Protein AF-N9TE52-F1 (afdb_monomer)

InterPro domains:
  IPR007109 Brix domain [PF04427] (51-246)
  IPR007109 Brix domain [PS50833] (38-245)
  IPR007109 Brix domain [SM00879] (41-258)
  IPR045112 Protein Peter Pan-like [PTHR12661] (19-214)

Mean predicted aligned error: 13.11 Å

Structure (mmCIF, N/CA/C/O backbone):
data_AF-N9TE52-F1
#
_entry.id   AF-N9TE52-F1
#
loop_
_atom_site.group_PDB
_atom_site.id
_atom_site.type_symbol
_atom_site.label_atom_id
_atom_site.label_alt_id
_atom_site.label_comp_id
_atom_site.label_asym_id
_atom_site.label_entity_id
_atom_site.label_seq_id
_atom_site.pdbx_PDB_ins_code
_atom_site.Cartn_x
_atom_site.Cartn_y
_atom_site.Cartn_z
_atom_site.occupancy
_atom_site.B_iso_or_equiv
_atom_site.auth_seq_id
_atom_site.auth_comp_id
_atom_site.auth_asym_id
_atom_site.auth_atom_id
_atom_site.pdbx_PDB_model_num
ATOM 1 N N . MET A 1 1 ? 26.080 -21.496 -53.474 1.00 46.00 1 MET A N 1
ATOM 2 C CA . MET A 1 1 ? 25.868 -21.928 -52.073 1.00 46.00 1 MET A CA 1
ATOM 3 C C . MET A 1 1 ? 26.891 -21.232 -51.174 1.00 46.00 1 MET A C 1
ATOM 5 O O . MET A 1 1 ? 28.071 -21.550 -51.309 1.00 46.00 1 MET A O 1
ATOM 9 N N . PRO A 1 2 ? 26.525 -20.260 -50.317 1.00 50.88 2 PRO A N 1
ATOM 10 C CA . PRO A 1 2 ? 27.495 -19.632 -49.425 1.00 50.88 2 PRO A CA 1
ATOM 11 C C . PRO A 1 2 ? 27.791 -20.556 -48.234 1.00 50.88 2 PRO A C 1
ATOM 13 O O . PRO A 1 2 ? 26.885 -21.008 -47.538 1.00 50.88 2 PRO A O 1
ATOM 16 N N . LYS A 1 3 ? 29.076 -20.868 -48.024 1.00 54.78 3 LYS A N 1
ATOM 17 C CA . LYS A 1 3 ? 29.562 -21.711 -46.923 1.00 54.78 3 LYS A CA 1
ATOM 18 C C . LYS A 1 3 ? 29.466 -20.931 -45.607 1.00 54.78 3 LYS A C 1
ATOM 20 O O . LYS A 1 3 ? 30.164 -19.937 -45.428 1.00 54.78 3 LYS A O 1
ATOM 25 N N . THR A 1 4 ? 28.637 -21.383 -44.669 1.00 57.44 4 THR A N 1
ATOM 26 C CA . THR A 1 4 ? 28.605 -20.849 -43.300 1.00 57.44 4 THR A CA 1
ATOM 27 C C . THR A 1 4 ? 29.931 -21.149 -42.597 1.00 57.44 4 THR A C 1
ATOM 29 O O . THR A 1 4 ? 30.226 -22.302 -42.276 1.00 57.44 4 THR A O 1
ATOM 32 N N . SER A 1 5 ? 30.739 -20.110 -42.377 1.00 61.50 5 SER A N 1
ATOM 33 C CA . SER A 1 5 ? 31.986 -20.173 -41.609 1.00 61.50 5 SER A CA 1
ATOM 34 C C . SER A 1 5 ? 31.708 -20.641 -40.174 1.00 61.50 5 SER A C 1
ATOM 36 O O . SER A 1 5 ? 30.930 -20.020 -39.444 1.00 61.50 5 SER A O 1
ATOM 38 N N . LYS A 1 6 ? 32.315 -21.763 -39.761 1.00 64.88 6 LYS A N 1
ATOM 39 C CA . LYS A 1 6 ? 32.241 -22.254 -38.378 1.00 64.88 6 LYS A CA 1
ATOM 40 C C . LYS A 1 6 ? 33.087 -21.328 -37.498 1.00 64.88 6 LYS A C 1
ATOM 42 O O . LYS A 1 6 ? 34.307 -21.329 -37.618 1.00 64.88 6 LYS A O 1
ATOM 47 N N . LYS A 1 7 ? 32.439 -20.556 -36.615 1.00 65.75 7 LYS A N 1
ATOM 48 C CA . LYS A 1 7 ? 33.104 -19.628 -35.678 1.00 65.75 7 LYS A CA 1
ATOM 49 C C . LYS A 1 7 ? 34.233 -20.313 -34.913 1.00 65.75 7 LYS A C 1
ATOM 51 O O . LYS A 1 7 ? 34.017 -21.365 -34.303 1.00 65.75 7 LYS A O 1
ATOM 56 N N . THR A 1 8 ? 35.394 -19.672 -34.879 1.00 78.69 8 THR A N 1
ATOM 57 C CA . THR A 1 8 ? 36.596 -20.167 -34.201 1.00 78.69 8 THR A CA 1
ATOM 58 C C . THR A 1 8 ? 36.348 -20.291 -32.689 1.00 78.69 8 THR A C 1
ATOM 60 O O . THR A 1 8 ? 35.651 -19.467 -32.097 1.00 78.69 8 THR A O 1
ATOM 63 N N . TYR A 1 9 ? 36.943 -21.278 -32.006 1.00 73.69 9 TYR A N 1
ATOM 64 C CA . TYR A 1 9 ? 36.775 -21.476 -30.550 1.00 73.69 9 TYR A CA 1
ATOM 65 C C . TYR A 1 9 ? 37.058 -20.203 -29.718 1.00 73.69 9 TYR A C 1
ATOM 67 O O . TYR A 1 9 ? 36.366 -19.914 -28.739 1.00 73.69 9 TYR A O 1
ATOM 75 N N . ARG A 1 10 ? 38.030 -19.385 -30.149 1.00 73.12 10 ARG A N 1
ATOM 76 C CA . ARG A 1 10 ? 38.356 -18.083 -29.538 1.00 73.12 10 ARG A CA 1
ATOM 77 C C . ARG A 1 10 ? 37.215 -17.065 -29.656 1.00 73.12 10 ARG A C 1
ATOM 79 O O . ARG A 1 10 ? 36.900 -16.404 -28.670 1.00 73.12 10 ARG A O 1
ATOM 86 N N . GLU A 1 11 ? 36.553 -16.993 -30.809 1.00 79.62 11 GLU A N 1
ATOM 87 C CA . GLU A 1 11 ? 35.397 -16.113 -31.038 1.00 79.62 11 GLU A CA 1
ATOM 88 C C . GLU A 1 11 ? 34.190 -16.547 -30.205 1.00 79.62 11 GLU A C 1
ATOM 90 O O . GLU A 1 11 ? 33.502 -15.711 -29.625 1.00 79.62 11 GLU A O 1
ATOM 95 N N . GLN A 1 12 ? 33.958 -17.858 -30.074 1.00 77.38 12 GLN A N 1
ATOM 96 C CA . GLN A 1 12 ? 32.881 -18.385 -29.232 1.00 77.38 12 GLN A CA 1
ATOM 97 C C . GLN A 1 12 ? 33.108 -18.058 -27.746 1.00 77.38 12 GLN A C 1
ATOM 99 O O . GLN A 1 12 ? 32.163 -17.720 -27.029 1.00 77.38 12 GLN A O 1
ATOM 104 N N . ARG A 1 13 ? 34.360 -18.113 -27.271 1.00 80.00 13 ARG A N 1
ATOM 105 C CA . ARG A 1 13 ? 34.721 -17.772 -25.885 1.00 80.00 13 ARG A CA 1
ATOM 106 C C . ARG A 1 13 ? 34.645 -16.264 -25.623 1.00 80.00 13 ARG A C 1
ATOM 108 O O . ARG A 1 13 ? 34.143 -15.866 -24.572 1.00 80.00 13 ARG A O 1
ATOM 115 N N . ALA A 1 14 ? 35.069 -15.437 -26.580 1.00 82.44 14 ALA A N 1
ATOM 116 C CA . ALA A 1 14 ? 34.920 -13.983 -26.518 1.00 82.44 14 ALA A CA 1
ATOM 117 C C . ALA A 1 14 ? 33.439 -13.562 -26.517 1.00 82.44 14 ALA A C 1
ATOM 119 O O . ALA A 1 14 ? 33.030 -12.775 -25.667 1.00 82.44 14 ALA A O 1
ATOM 120 N N . ALA A 1 15 ? 32.609 -14.166 -27.375 1.00 82.69 15 ALA A N 1
ATOM 121 C CA . ALA A 1 15 ? 31.167 -13.917 -27.414 1.00 82.69 15 ALA A CA 1
ATOM 122 C C . ALA A 1 15 ? 30.463 -14.319 -26.105 1.00 82.69 15 ALA A C 1
ATOM 124 O O . ALA A 1 15 ? 29.614 -13.580 -25.611 1.00 82.69 15 ALA A O 1
ATOM 125 N N . LYS A 1 16 ? 30.844 -15.451 -25.490 1.00 82.75 16 LYS A N 1
ATOM 126 C CA . LYS A 1 16 ? 30.335 -15.851 -24.163 1.00 82.75 16 LYS A CA 1
ATOM 127 C C . LYS A 1 16 ? 30.747 -14.873 -23.056 1.00 82.75 16 LYS A C 1
ATOM 129 O O . LYS A 1 16 ? 29.948 -14.612 -22.159 1.00 82.75 16 LYS A O 1
ATOM 134 N N . LYS A 1 17 ? 31.969 -14.328 -23.112 1.00 84.81 17 LYS A N 1
ATOM 135 C CA . LYS A 1 17 ? 32.451 -13.323 -22.151 1.00 84.81 17 LYS A CA 1
ATOM 136 C C . LYS A 1 17 ? 31.681 -12.004 -22.296 1.00 84.81 17 LYS A C 1
ATOM 138 O O . LYS A 1 17 ? 31.132 -11.530 -21.307 1.00 84.81 17 LYS A O 1
ATOM 143 N N . ALA A 1 18 ? 31.530 -11.506 -23.523 1.00 84.06 18 ALA A N 1
ATOM 144 C CA . ALA A 1 18 ? 30.752 -10.304 -23.819 1.00 84.06 18 ALA A CA 1
ATOM 145 C C . ALA A 1 18 ? 29.272 -10.456 -23.418 1.00 84.06 18 ALA A C 1
ATOM 147 O O . ALA A 1 18 ? 28.704 -9.571 -22.787 1.00 84.06 18 ALA A O 1
ATOM 148 N N . ALA A 1 19 ? 28.652 -11.613 -23.682 1.00 84.00 19 ALA A N 1
ATOM 149 C CA . ALA A 1 19 ? 27.279 -11.885 -23.250 1.00 84.00 19 ALA A CA 1
ATOM 150 C C . ALA A 1 19 ? 27.124 -11.876 -21.716 1.00 84.00 19 ALA A C 1
ATOM 152 O O . ALA A 1 19 ? 26.106 -11.413 -21.199 1.00 84.00 19 ALA A O 1
ATOM 153 N N . LYS A 1 20 ? 28.133 -12.361 -20.976 1.00 85.44 20 LYS A N 1
ATOM 154 C CA . LYS A 1 20 ? 28.152 -12.322 -19.505 1.00 85.44 20 LYS A CA 1
ATOM 155 C C . LYS A 1 20 ? 28.279 -10.888 -18.982 1.00 85.44 20 LYS A C 1
ATOM 157 O O . LYS A 1 20 ? 27.574 -10.534 -18.041 1.00 85.44 20 LYS A O 1
ATOM 162 N N . GLU A 1 21 ? 29.120 -10.070 -19.609 1.00 84.50 21 GLU A N 1
ATOM 163 C CA . GLU A 1 21 ? 29.295 -8.650 -19.275 1.00 84.50 21 GLU A CA 1
ATOM 164 C C . GLU A 1 21 ? 28.026 -7.837 -19.579 1.00 84.50 21 GLU A C 1
ATOM 166 O O . GLU A 1 21 ? 27.525 -7.141 -18.699 1.00 84.50 21 GLU A O 1
ATOM 171 N N . CYS A 1 22 ? 27.408 -8.012 -20.753 1.00 80.50 22 CYS A N 1
ATOM 172 C CA . CYS A 1 22 ? 26.120 -7.386 -21.074 1.00 80.50 22 CYS A CA 1
ATOM 173 C C . CYS A 1 22 ? 25.007 -7.801 -20.099 1.00 80.50 22 CYS A C 1
ATOM 175 O O . CYS A 1 22 ? 24.186 -6.970 -19.713 1.00 80.50 22 CYS A O 1
ATOM 177 N N . LYS A 1 23 ? 24.978 -9.071 -19.665 1.00 84.38 23 LYS A N 1
ATOM 178 C CA . LYS A 1 23 ? 24.012 -9.546 -18.662 1.00 84.38 23 LYS A CA 1
ATOM 179 C C . LYS A 1 23 ? 24.242 -8.892 -17.295 1.00 84.38 23 LYS A C 1
ATOM 181 O O . LYS A 1 23 ? 23.267 -8.545 -16.636 1.00 84.38 23 LYS A O 1
ATOM 186 N N . ALA A 1 24 ? 25.498 -8.694 -16.891 1.00 83.31 24 ALA A N 1
ATOM 187 C CA . ALA A 1 24 ? 25.842 -8.012 -15.644 1.00 83.31 24 ALA A CA 1
ATOM 188 C C . ALA A 1 24 ? 25.438 -6.528 -15.668 1.00 83.31 24 ALA A C 1
ATOM 190 O O . ALA A 1 24 ? 24.803 -6.058 -14.729 1.00 83.31 24 ALA A O 1
ATOM 191 N N . ILE A 1 25 ? 25.717 -5.818 -16.766 1.00 85.31 25 ILE A N 1
ATOM 192 C CA . ILE A 1 25 ? 25.311 -4.414 -16.949 1.00 85.31 25 ILE A CA 1
ATOM 193 C C . ILE A 1 25 ? 23.781 -4.287 -16.928 1.00 85.31 25 ILE A C 1
ATOM 195 O O . ILE A 1 25 ? 23.233 -3.379 -16.307 1.00 85.31 25 ILE A O 1
ATOM 199 N N . LYS A 1 26 ? 23.070 -5.227 -17.563 1.00 82.69 26 LYS A N 1
ATOM 200 C CA . LYS A 1 26 ? 21.603 -5.243 -17.564 1.00 82.69 26 LYS A CA 1
ATOM 201 C C . LYS A 1 26 ? 21.024 -5.425 -16.156 1.00 82.69 26 LYS A C 1
ATOM 203 O O . LYS A 1 26 ? 20.134 -4.671 -15.782 1.00 82.69 26 LYS A O 1
ATOM 208 N N . LEU A 1 27 ? 21.566 -6.361 -15.373 1.00 84.88 27 LEU A N 1
ATOM 209 C CA . LEU A 1 27 ? 21.181 -6.567 -13.971 1.00 84.88 27 LEU A CA 1
ATOM 210 C C . LEU A 1 27 ? 21.423 -5.312 -13.121 1.00 84.88 27 LEU A C 1
ATOM 212 O O . LEU A 1 27 ? 20.539 -4.902 -12.377 1.00 84.88 27 LEU A O 1
ATOM 216 N N . GLN A 1 28 ? 22.576 -4.656 -13.279 1.00 81.12 28 GLN A N 1
ATOM 217 C CA . GLN A 1 28 ? 22.876 -3.410 -12.564 1.00 81.12 28 GLN A CA 1
ATOM 218 C C . GLN A 1 28 ? 21.897 -2.283 -12.922 1.00 81.12 28 GLN A C 1
ATOM 220 O O . GLN A 1 28 ? 21.460 -1.534 -12.048 1.00 81.12 28 GLN A O 1
ATOM 225 N N . ASN A 1 29 ? 21.512 -2.171 -14.194 1.00 81.44 29 ASN A N 1
ATOM 226 C CA . ASN A 1 29 ? 20.520 -1.189 -14.626 1.00 81.44 29 ASN A CA 1
ATOM 227 C C . ASN A 1 29 ? 19.129 -1.488 -14.045 1.00 81.44 29 ASN A C 1
ATOM 229 O O . ASN A 1 29 ? 18.475 -0.573 -13.550 1.00 81.44 29 ASN A O 1
ATOM 233 N N . GLU A 1 30 ? 18.706 -2.755 -14.034 1.00 80.69 30 GLU A N 1
ATOM 234 C CA . GLU A 1 30 ? 17.443 -3.189 -13.420 1.00 80.69 30 GLU A CA 1
ATOM 235 C C . GLU A 1 30 ? 17.425 -2.918 -11.904 1.00 80.69 30 GLU A C 1
ATOM 237 O O . GLU A 1 30 ? 16.427 -2.428 -11.372 1.00 80.69 30 GLU A O 1
ATOM 242 N N . GLU A 1 31 ? 18.539 -3.144 -11.203 1.00 80.50 31 GLU A N 1
ATOM 243 C CA . GLU A 1 31 ? 18.680 -2.808 -9.781 1.00 80.50 31 GLU A CA 1
ATOM 244 C C . GLU A 1 31 ? 18.594 -1.298 -9.522 1.00 80.50 31 GLU A C 1
ATOM 246 O O . GLU A 1 31 ? 17.960 -0.861 -8.555 1.00 80.50 31 GLU A O 1
ATOM 251 N N . ASN A 1 32 ? 19.204 -0.485 -10.385 1.00 79.56 32 ASN A N 1
ATOM 252 C CA . ASN A 1 32 ? 19.161 0.971 -10.277 1.00 79.56 32 ASN A CA 1
ATOM 253 C C . ASN A 1 32 ? 17.752 1.520 -10.540 1.00 79.56 32 ASN A C 1
ATOM 255 O O . ASN A 1 32 ? 17.279 2.385 -9.798 1.00 79.56 32 ASN A O 1
ATOM 259 N N . GLU A 1 33 ? 17.042 0.982 -11.534 1.00 80.12 33 GLU A N 1
ATOM 260 C CA . GLU A 1 33 ? 15.628 1.301 -11.748 1.00 80.12 33 GLU A CA 1
ATOM 261 C C . GLU A 1 33 ? 14.772 0.868 -10.554 1.00 80.12 33 GLU A C 1
ATOM 263 O O . GLU A 1 33 ? 13.925 1.633 -10.083 1.00 80.12 33 GLU A O 1
ATOM 268 N N . TYR A 1 34 ? 15.041 -0.313 -9.995 1.00 78.31 34 TYR A N 1
ATOM 269 C CA . TYR A 1 34 ? 14.334 -0.818 -8.823 1.00 78.31 34 TYR A CA 1
ATOM 270 C C . TYR A 1 34 ? 14.540 0.048 -7.574 1.00 78.31 34 TYR A C 1
ATOM 272 O O . TYR A 1 34 ? 13.628 0.192 -6.758 1.00 78.31 34 TYR A O 1
ATOM 280 N N . LYS A 1 35 ? 15.718 0.658 -7.410 1.00 78.88 35 LYS A N 1
ATOM 281 C CA . LYS A 1 35 ? 15.988 1.625 -6.332 1.00 78.88 35 LYS A CA 1
ATOM 282 C C . LYS A 1 35 ? 15.240 2.945 -6.520 1.00 78.88 35 LYS A C 1
ATOM 284 O O . LYS A 1 35 ? 14.896 3.577 -5.527 1.00 78.88 35 LYS A O 1
ATOM 289 N N . LYS A 1 36 ? 14.976 3.352 -7.764 1.00 82.44 36 LYS A N 1
ATOM 290 C CA . LYS A 1 36 ? 14.277 4.607 -8.083 1.00 82.44 36 LYS A CA 1
ATOM 291 C C . LYS A 1 36 ? 12.756 4.505 -7.928 1.00 82.44 36 LYS A C 1
ATOM 293 O O . LYS A 1 36 ? 12.095 5.525 -7.734 1.00 82.44 36 LYS A O 1
ATOM 298 N N . LEU A 1 37 ? 12.194 3.300 -8.029 1.00 86.50 37 LEU A N 1
ATOM 299 C CA . LEU A 1 37 ? 10.756 3.081 -7.876 1.00 86.50 37 LEU A CA 1
ATOM 300 C C . LEU A 1 37 ? 10.274 3.482 -6.473 1.00 86.50 37 LEU A C 1
ATOM 302 O O . LEU A 1 37 ? 10.938 3.169 -5.481 1.00 86.50 37 LEU A O 1
ATOM 306 N N . PRO A 1 38 ? 9.101 4.132 -6.359 1.00 89.56 38 PRO A N 1
ATOM 307 C CA . PRO A 1 38 ? 8.545 4.464 -5.061 1.00 89.56 38 PRO A CA 1
ATOM 308 C C . PRO A 1 38 ? 8.103 3.182 -4.349 1.00 89.56 38 PRO A C 1
ATOM 310 O O . PRO A 1 38 ? 7.149 2.523 -4.755 1.00 89.56 38 PRO A O 1
ATOM 313 N N . LYS A 1 39 ? 8.822 2.816 -3.288 1.00 91.25 39 LYS A N 1
ATOM 314 C CA . LYS A 1 39 ? 8.480 1.686 -2.419 1.00 91.25 39 LYS A CA 1
ATOM 315 C C . LYS A 1 39 ? 7.692 2.180 -1.225 1.00 91.25 39 LYS A C 1
ATOM 317 O O . LYS A 1 39 ? 7.957 3.267 -0.705 1.00 91.25 39 LYS A O 1
ATOM 322 N N . SER A 1 40 ? 6.765 1.356 -0.758 1.00 92.12 40 SER A N 1
ATOM 323 C CA . SER A 1 40 ? 5.962 1.678 0.413 1.00 92.12 40 SER A CA 1
ATOM 324 C C . SER A 1 40 ? 6.082 0.614 1.493 1.00 92.12 40 SER A C 1
ATOM 326 O O . SER A 1 40 ? 6.145 -0.584 1.214 1.00 92.12 40 SER A O 1
ATOM 328 N N . PHE A 1 41 ? 6.098 1.061 2.744 1.00 92.44 41 PHE A N 1
ATOM 329 C CA . PHE A 1 41 ? 5.979 0.208 3.917 1.00 92.44 41 PHE A CA 1
ATOM 330 C C . PHE A 1 41 ? 4.636 0.386 4.563 1.00 92.44 41 PHE A C 1
ATOM 332 O O . PHE A 1 41 ? 4.257 1.497 4.894 1.00 92.44 41 PHE A O 1
ATOM 339 N N . VAL A 1 42 ? 3.956 -0.725 4.793 1.00 93.12 42 VAL A N 1
ATOM 340 C CA . VAL A 1 42 ? 2.712 -0.739 5.542 1.00 93.12 42 VAL A CA 1
ATOM 341 C C . VAL A 1 42 ? 2.988 -1.429 6.862 1.00 93.12 42 VAL A C 1
ATOM 343 O O . VAL A 1 42 ? 3.341 -2.613 6.885 1.00 93.12 42 VAL A O 1
ATOM 346 N N . ILE A 1 43 ? 2.864 -0.655 7.935 1.00 93.12 43 ILE A N 1
ATOM 347 C CA . ILE A 1 43 ? 3.172 -1.074 9.289 1.00 93.12 43 ILE A CA 1
ATOM 348 C C . ILE A 1 43 ? 2.059 -0.767 10.283 1.00 93.12 43 ILE A C 1
ATOM 350 O O . ILE A 1 43 ? 1.276 0.161 10.100 1.00 93.12 43 ILE A O 1
ATOM 354 N N . ARG A 1 44 ? 2.009 -1.513 11.383 1.00 92.00 44 ARG A N 1
ATOM 355 C CA . ARG A 1 44 ? 1.162 -1.232 12.540 1.00 92.00 44 ARG A CA 1
ATOM 356 C C . ARG A 1 44 ? 2.011 -0.745 13.714 1.00 92.00 44 ARG A C 1
ATOM 358 O O . ARG A 1 44 ? 3.131 -1.207 13.930 1.00 92.00 44 ARG A O 1
ATOM 365 N N . ARG A 1 45 ? 1.459 0.168 14.507 1.00 89.62 45 ARG A N 1
ATOM 366 C CA . ARG A 1 45 ? 2.084 0.735 15.703 1.00 89.62 45 ARG A CA 1
ATOM 367 C C . ARG A 1 45 ? 1.272 0.384 16.943 1.00 89.62 45 ARG A C 1
ATOM 369 O O . ARG A 1 45 ? 0.061 0.590 16.985 1.00 89.62 45 ARG A O 1
ATOM 376 N N . GLY A 1 46 ? 1.964 -0.082 17.980 1.00 87.38 46 GLY A N 1
ATOM 377 C CA . GLY A 1 46 ? 1.354 -0.408 19.264 1.00 87.38 46 GLY A CA 1
ATOM 378 C C . GLY A 1 46 ? 0.472 -1.660 19.225 1.00 87.38 46 GLY A C 1
ATOM 379 O O . GLY A 1 46 ? 0.600 -2.533 18.359 1.00 87.38 46 GLY A O 1
ATOM 380 N N . LYS A 1 47 ? -0.415 -1.775 20.217 1.00 86.88 47 LYS A N 1
ATOM 381 C CA . LYS A 1 47 ? -1.352 -2.896 20.337 1.00 86.88 47 LYS A CA 1
ATOM 382 C C . LYS A 1 47 ? -2.609 -2.596 19.520 1.00 86.88 47 LYS A C 1
ATOM 384 O O . LYS A 1 47 ? -3.349 -1.666 19.813 1.00 86.88 47 LYS A O 1
ATOM 389 N N . ILE A 1 48 ? -2.831 -3.406 18.490 1.00 88.88 48 ILE A N 1
ATOM 390 C CA . ILE A 1 48 ? -3.945 -3.284 17.544 1.00 88.88 48 ILE A CA 1
ATOM 391 C C . ILE A 1 48 ? -4.744 -4.596 17.539 1.00 88.88 48 ILE A C 1
ATOM 393 O O . ILE A 1 48 ? -4.158 -5.676 17.693 1.00 88.88 48 ILE A O 1
ATOM 397 N N . GLY A 1 49 ? -6.070 -4.499 17.383 1.00 89.38 49 GLY A N 1
ATOM 398 C CA . GLY A 1 49 ? -7.000 -5.634 17.361 1.00 89.38 49 GLY A CA 1
ATOM 399 C C . GLY A 1 49 ? -6.773 -6.598 16.190 1.00 89.38 49 GLY A C 1
ATOM 400 O O . GLY A 1 49 ? -6.077 -6.279 15.228 1.00 89.38 49 GLY A O 1
ATOM 401 N N . LYS A 1 50 ? -7.345 -7.809 16.264 1.00 90.62 50 LYS A N 1
ATOM 402 C CA . LYS A 1 50 ? -7.150 -8.861 15.242 1.00 90.62 50 LYS A CA 1
ATOM 403 C C . LYS A 1 50 ? -7.626 -8.417 13.852 1.00 90.62 50 LYS A C 1
ATOM 405 O O . LYS A 1 50 ? -6.888 -8.599 12.889 1.00 90.62 50 LYS A O 1
ATOM 410 N N . SER A 1 51 ? -8.797 -7.791 13.764 1.00 89.62 51 SER A N 1
ATOM 411 C CA . SER A 1 51 ? -9.373 -7.309 12.501 1.00 89.62 51 SER A CA 1
ATOM 412 C C . SER A 1 51 ? -8.500 -6.236 11.854 1.00 89.62 51 SER A C 1
ATOM 414 O O . SER A 1 51 ? -8.104 -6.360 10.704 1.00 89.62 51 SER A O 1
ATOM 416 N N . SER A 1 52 ? -8.055 -5.248 12.625 1.00 89.38 52 SER A N 1
ATOM 417 C CA . SER A 1 52 ? -7.155 -4.209 12.123 1.00 89.38 52 SER A CA 1
ATOM 418 C C . SER A 1 52 ? -5.769 -4.751 11.728 1.00 89.38 52 SER A C 1
ATOM 420 O O . SER A 1 52 ? -5.146 -4.219 10.817 1.00 89.38 52 SER A O 1
ATOM 422 N N . LYS A 1 53 ? -5.276 -5.841 12.346 1.00 91.31 53 LYS A N 1
ATOM 423 C CA . LYS A 1 53 ? -4.076 -6.546 11.845 1.00 91.31 53 LYS A CA 1
ATOM 424 C C . LYS A 1 53 ? -4.321 -7.187 10.477 1.00 91.31 53 LYS A C 1
ATOM 426 O O . LYS A 1 53 ? -3.417 -7.170 9.648 1.00 91.31 53 LYS A O 1
ATOM 431 N N . ALA A 1 54 ? -5.509 -7.748 10.247 1.00 91.00 54 ALA A N 1
ATOM 432 C CA . ALA A 1 54 ? -5.884 -8.271 8.936 1.00 91.00 54 ALA A CA 1
ATOM 433 C C . ALA A 1 54 ? -5.979 -7.139 7.900 1.00 91.00 54 ALA A C 1
ATOM 435 O O . ALA A 1 54 ? -5.438 -7.288 6.813 1.00 91.00 54 ALA A O 1
ATOM 436 N N . LEU A 1 55 ? -6.509 -5.969 8.275 1.00 90.88 55 LEU A N 1
ATOM 437 C CA . LEU A 1 55 ? -6.518 -4.780 7.413 1.00 90.88 55 LEU A CA 1
ATOM 438 C C . LEU A 1 55 ? -5.101 -4.333 6.999 1.00 90.88 55 LEU A C 1
ATOM 440 O O . LEU A 1 55 ? -4.867 -3.989 5.841 1.00 90.88 55 LEU A O 1
ATOM 444 N N . VAL A 1 56 ? -4.119 -4.386 7.909 1.00 92.00 56 VAL A N 1
ATOM 445 C CA . VAL A 1 56 ? -2.703 -4.121 7.570 1.00 92.00 56 VAL A CA 1
ATOM 446 C C . VAL A 1 56 ? -2.183 -5.127 6.537 1.00 92.00 56 VAL A C 1
ATOM 448 O O . VAL A 1 56 ? -1.456 -4.764 5.615 1.00 92.00 56 VAL A O 1
ATOM 451 N N . GLN A 1 57 ? -2.557 -6.402 6.656 1.00 90.12 57 GLN A N 1
ATOM 452 C CA . GLN A 1 57 ? -2.183 -7.410 5.662 1.00 90.12 57 GLN A CA 1
ATOM 453 C C . GLN A 1 57 ? -2.872 -7.154 4.317 1.00 90.12 57 GLN A C 1
ATOM 455 O O . GLN A 1 57 ? -2.217 -7.208 3.278 1.00 90.12 57 GLN A O 1
ATOM 460 N N . ASP A 1 58 ? -4.157 -6.811 4.326 1.00 90.31 58 ASP A N 1
ATOM 461 C CA . ASP A 1 58 ? -4.938 -6.528 3.121 1.00 90.31 58 ASP A CA 1
ATOM 462 C C . ASP A 1 58 ? -4.405 -5.302 2.370 1.00 90.31 58 ASP A C 1
ATOM 464 O O . ASP A 1 58 ? -4.244 -5.331 1.150 1.00 90.31 58 ASP A O 1
ATOM 468 N N . THR A 1 59 ? -4.005 -4.258 3.089 1.00 91.06 59 THR A N 1
ATOM 469 C CA . THR A 1 59 ? -3.374 -3.075 2.488 1.00 91.06 59 THR A CA 1
ATOM 470 C C . THR A 1 59 ? -1.988 -3.374 1.922 1.00 91.06 59 THR A C 1
ATOM 472 O O . THR A 1 59 ? -1.664 -2.895 0.835 1.00 91.06 59 THR A O 1
ATOM 475 N N . ARG A 1 60 ? -1.194 -4.256 2.549 1.00 91.25 60 ARG A N 1
ATOM 476 C CA . ARG A 1 60 ? 0.044 -4.768 1.925 1.00 91.25 60 ARG A CA 1
ATOM 477 C C . ARG A 1 60 ? -0.233 -5.466 0.601 1.00 91.25 60 ARG A C 1
ATOM 479 O O . ARG A 1 60 ? 0.529 -5.279 -0.340 1.00 91.25 60 ARG A O 1
ATOM 486 N N . PHE A 1 61 ? -1.316 -6.237 0.510 1.00 88.75 61 PHE A N 1
ATOM 487 C CA . PHE A 1 61 ? -1.706 -6.891 -0.737 1.00 88.75 61 PHE A CA 1
ATOM 488 C C . PHE A 1 61 ? -2.106 -5.905 -1.837 1.00 88.75 61 PHE A C 1
ATOM 490 O O . PHE A 1 61 ? -1.734 -6.097 -2.998 1.00 88.75 61 PHE A O 1
ATOM 497 N N . VAL A 1 62 ? -2.837 -4.844 -1.489 1.00 88.75 62 VAL A N 1
ATOM 498 C CA . VAL A 1 62 ? -3.186 -3.781 -2.444 1.00 88.75 62 VAL A CA 1
ATOM 499 C C . VAL A 1 62 ? -1.919 -3.136 -3.013 1.00 88.75 62 VAL A C 1
ATOM 501 O O . VAL A 1 62 ? -1.812 -2.966 -4.226 1.00 88.75 62 VAL A O 1
ATOM 504 N N . MET A 1 63 ? -0.920 -2.880 -2.167 1.00 89.19 63 MET A N 1
ATOM 505 C CA . MET A 1 63 ? 0.302 -2.156 -2.539 1.00 89.19 63 MET A CA 1
ATOM 506 C C . MET A 1 63 ? 1.383 -2.997 -3.250 1.00 89.19 63 MET A C 1
ATOM 508 O O . MET A 1 63 ? 2.403 -2.454 -3.685 1.00 89.19 63 MET A O 1
ATOM 512 N N . LEU A 1 64 ? 1.181 -4.309 -3.423 1.00 87.88 64 LEU A N 1
ATOM 513 C CA . LEU A 1 64 ? 2.116 -5.166 -4.166 1.00 87.88 64 LEU A CA 1
ATOM 514 C C . LEU A 1 64 ? 2.372 -4.646 -5.600 1.00 87.88 64 LEU A C 1
ATOM 516 O O . LEU A 1 64 ? 1.493 -4.018 -6.192 1.00 87.88 64 LEU A O 1
ATOM 520 N N . PRO A 1 65 ? 3.552 -4.899 -6.197 1.00 87.69 65 PRO A N 1
ATOM 521 C CA . PRO A 1 65 ? 4.712 -5.613 -5.649 1.00 87.69 65 PRO A CA 1
ATOM 522 C C . PRO A 1 65 ? 5.682 -4.719 -4.851 1.00 87.69 65 PRO A C 1
ATOM 524 O O . PRO A 1 65 ? 6.668 -5.213 -4.316 1.00 87.69 65 PRO A O 1
ATOM 527 N N . LEU A 1 66 ? 5.438 -3.407 -4.771 1.00 88.62 66 LEU A N 1
ATOM 528 C CA . LEU A 1 66 ? 6.390 -2.413 -4.243 1.00 88.62 66 LEU A CA 1
ATOM 529 C C . LEU A 1 66 ? 6.386 -2.312 -2.706 1.00 88.62 66 LEU A C 1
ATOM 531 O O . LEU A 1 66 ? 6.846 -1.320 -2.133 1.00 88.62 66 LEU A O 1
ATOM 535 N N . THR A 1 67 ? 5.877 -3.348 -2.042 1.00 89.44 67 THR A N 1
ATOM 536 C CA . THR A 1 67 ? 5.684 -3.424 -0.594 1.00 89.44 67 THR A CA 1
ATOM 537 C C . THR A 1 67 ? 6.114 -4.785 -0.078 1.00 89.44 67 THR A C 1
ATOM 539 O O . THR A 1 67 ? 5.851 -5.819 -0.691 1.00 89.44 67 THR A O 1
ATOM 542 N N . ALA A 1 68 ? 6.740 -4.795 1.096 1.00 86.25 68 ALA A N 1
ATOM 543 C CA . ALA A 1 68 ? 7.129 -6.023 1.771 1.00 86.25 68 ALA A CA 1
ATOM 544 C C . ALA A 1 68 ? 5.918 -6.692 2.446 1.00 86.25 68 ALA A C 1
ATOM 546 O O . ALA A 1 68 ? 5.447 -6.253 3.496 1.00 86.25 68 ALA A O 1
ATOM 547 N N . ILE A 1 69 ? 5.434 -7.794 1.870 1.00 85.00 69 ILE A N 1
ATOM 548 C CA . ILE A 1 69 ? 4.314 -8.568 2.427 1.00 85.00 69 ILE A CA 1
ATOM 549 C C . ILE A 1 69 ? 4.667 -9.269 3.748 1.00 85.00 69 ILE A C 1
ATOM 551 O O . ILE A 1 69 ? 3.862 -9.275 4.680 1.00 85.00 69 ILE A O 1
ATOM 555 N N . ASN A 1 70 ? 5.896 -9.782 3.856 1.00 84.25 70 ASN A N 1
ATOM 556 C CA . ASN A 1 70 ? 6.378 -10.590 4.983 1.00 84.25 70 ASN A CA 1
ATOM 557 C C . ASN A 1 70 ? 7.036 -9.764 6.099 1.00 84.25 70 ASN A C 1
ATOM 559 O O . ASN A 1 70 ? 7.673 -10.323 6.988 1.00 84.25 70 ASN A O 1
ATOM 563 N N . LEU A 1 71 ? 6.900 -8.435 6.068 1.00 86.75 71 LEU A N 1
ATOM 564 C CA . LEU A 1 71 ? 7.480 -7.564 7.085 1.00 86.75 71 LEU A CA 1
ATOM 565 C C . LEU A 1 71 ? 6.868 -7.873 8.462 1.00 86.75 71 LEU A C 1
ATOM 567 O O . LEU A 1 71 ? 5.652 -7.772 8.650 1.00 86.75 71 LEU A O 1
ATOM 571 N N . GLN A 1 72 ? 7.695 -8.252 9.433 1.00 84.75 72 GLN A N 1
ATOM 572 C CA . GLN A 1 72 ? 7.237 -8.574 10.783 1.00 84.75 72 GLN A CA 1
ATOM 573 C C . GLN A 1 72 ? 7.351 -7.360 11.700 1.00 84.75 72 GLN A C 1
ATOM 575 O O . GLN A 1 72 ? 8.436 -6.869 11.995 1.00 84.75 72 GLN A O 1
ATOM 580 N N . GLU A 1 73 ? 6.209 -6.884 12.178 1.00 84.75 73 GLU A N 1
ATOM 581 C CA . GLU A 1 73 ? 6.136 -5.710 13.043 1.00 84.75 73 GLU A CA 1
ATOM 582 C C . GLU A 1 73 ? 6.007 -6.124 14.506 1.00 84.75 73 GLU A C 1
ATOM 584 O O . GLU A 1 73 ? 5.092 -6.880 14.878 1.00 84.75 73 GLU A O 1
ATOM 589 N N . ARG A 1 74 ? 6.867 -5.556 15.353 1.00 86.56 74 ARG A N 1
ATOM 590 C CA . ARG A 1 74 ? 6.755 -5.677 16.806 1.00 86.56 74 ARG A CA 1
ATOM 591 C C . ARG A 1 74 ? 6.018 -4.459 17.371 1.00 86.56 74 ARG A C 1
ATOM 593 O O . ARG A 1 74 ? 6.275 -3.339 16.937 1.00 86.56 74 ARG A O 1
ATOM 600 N N . PRO A 1 75 ? 5.128 -4.641 18.363 1.00 81.75 75 PRO A N 1
ATOM 601 C CA . PRO A 1 75 ? 4.405 -3.527 18.979 1.00 81.75 75 PRO A CA 1
ATOM 602 C C . PRO A 1 75 ? 5.321 -2.587 19.779 1.00 81.75 75 PRO A C 1
ATOM 604 O O . PRO A 1 75 ? 4.917 -1.464 20.061 1.00 81.75 75 PRO A O 1
ATOM 607 N N . SER A 1 76 ? 6.525 -3.045 20.137 1.00 85.56 76 SER A N 1
ATOM 608 C CA . SER A 1 76 ? 7.558 -2.285 20.847 1.00 85.56 76 SER A CA 1
ATOM 609 C C . SER A 1 76 ? 8.335 -1.312 19.959 1.00 85.56 76 SER A C 1
ATOM 611 O O . SER A 1 76 ? 9.075 -0.492 20.488 1.00 85.56 76 SER A O 1
ATOM 613 N N . ASN A 1 77 ? 8.212 -1.408 18.631 1.00 86.38 77 ASN A N 1
ATOM 614 C CA . ASN A 1 77 ? 9.012 -0.591 17.723 1.00 86.38 77 ASN A CA 1
ATOM 615 C C . ASN A 1 77 ? 8.649 0.892 17.851 1.00 86.38 77 ASN A C 1
ATOM 617 O O . ASN A 1 77 ? 7.470 1.266 17.800 1.00 86.38 77 ASN A O 1
ATOM 621 N N . THR A 1 78 ? 9.668 1.743 17.963 1.00 89.50 78 THR A N 1
ATOM 622 C CA . THR A 1 78 ? 9.474 3.192 17.937 1.00 89.50 78 THR A CA 1
ATOM 623 C C . THR A 1 78 ? 9.376 3.698 16.497 1.00 89.50 78 THR A C 1
ATOM 625 O O . THR A 1 78 ? 9.827 3.052 15.550 1.00 89.50 78 THR A O 1
ATOM 628 N N . LEU A 1 79 ? 8.767 4.874 16.305 1.00 87.75 79 LEU A N 1
ATOM 629 C CA . LEU A 1 79 ? 8.686 5.496 14.977 1.00 87.75 79 LEU A CA 1
ATOM 630 C C . LEU A 1 79 ? 10.070 5.835 14.410 1.00 87.75 79 LEU A C 1
ATOM 632 O O . LEU A 1 79 ? 10.257 5.768 13.197 1.00 87.75 79 LEU A O 1
ATOM 636 N N . SER A 1 80 ? 11.022 6.178 15.278 1.00 89.25 80 SER A N 1
ATOM 637 C CA . SER A 1 80 ? 12.402 6.463 14.894 1.00 89.25 80 SER A CA 1
ATOM 638 C C . SER A 1 80 ? 13.060 5.222 14.296 1.00 89.25 80 SER A C 1
ATOM 640 O O . SER A 1 80 ? 13.569 5.294 13.182 1.00 89.25 80 SER A O 1
ATOM 642 N N . ASP A 1 81 ? 12.949 4.069 14.961 1.00 89.94 81 ASP A N 1
ATOM 643 C CA . ASP A 1 81 ? 13.534 2.807 14.480 1.00 89.94 81 ASP A CA 1
ATOM 644 C C . ASP A 1 81 ? 12.928 2.383 13.140 1.00 89.94 81 ASP A C 1
ATOM 646 O O . ASP A 1 81 ? 13.632 1.997 12.210 1.00 89.94 81 ASP A O 1
ATOM 650 N N . LEU A 1 82 ? 11.604 2.513 13.013 1.00 88.81 82 LEU A N 1
ATOM 651 C CA . LEU A 1 82 ? 10.886 2.206 11.777 1.00 88.81 82 LEU A CA 1
ATOM 652 C C . LEU A 1 82 ? 11.325 3.119 10.631 1.00 88.81 82 LEU A C 1
ATOM 654 O O . LEU A 1 82 ? 11.460 2.660 9.497 1.00 88.81 82 LEU A O 1
ATOM 658 N N . LYS A 1 83 ? 11.567 4.402 10.920 1.00 89.69 83 LYS A N 1
ATOM 659 C CA . LYS A 1 83 ? 12.097 5.357 9.947 1.00 89.69 83 LYS A CA 1
ATOM 660 C C . LYS A 1 83 ? 13.509 4.974 9.507 1.00 89.69 83 LYS A C 1
ATOM 662 O O . LYS A 1 83 ? 13.762 4.968 8.306 1.00 89.69 83 LYS A O 1
ATOM 667 N N . PHE A 1 84 ? 14.398 4.630 10.440 1.00 90.62 84 PHE A N 1
ATOM 668 C CA . PHE A 1 84 ? 15.758 4.189 10.113 1.00 90.62 84 PHE A CA 1
ATOM 669 C C . PHE A 1 84 ? 15.751 2.913 9.262 1.00 90.62 84 PHE A C 1
ATOM 671 O O . PHE A 1 84 ? 16.378 2.891 8.205 1.00 90.62 84 PHE A O 1
ATOM 678 N N . ALA A 1 85 ? 14.951 1.911 9.634 1.00 89.12 85 ALA A N 1
ATOM 679 C CA . ALA A 1 85 ? 14.803 0.679 8.856 1.00 89.12 85 ALA A CA 1
ATOM 680 C C . ALA A 1 85 ? 14.243 0.938 7.443 1.00 89.12 85 ALA A C 1
ATOM 682 O O . ALA A 1 85 ? 14.686 0.347 6.459 1.00 89.12 85 ALA A O 1
ATOM 683 N N . ALA A 1 86 ? 13.270 1.845 7.315 1.00 89.94 86 ALA A N 1
ATOM 684 C CA . ALA A 1 86 ? 12.727 2.238 6.018 1.00 89.94 86 ALA A CA 1
ATOM 685 C C . ALA A 1 86 ? 13.764 2.956 5.141 1.00 89.94 86 ALA A C 1
ATOM 687 O O . ALA A 1 86 ? 13.799 2.733 3.930 1.00 89.94 86 ALA A O 1
ATOM 688 N N . MET A 1 87 ? 1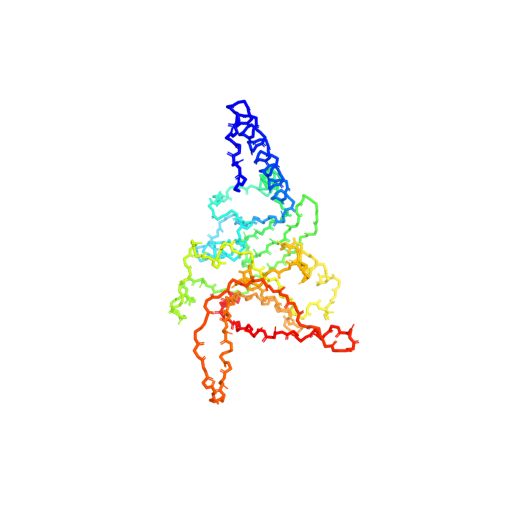4.627 3.781 5.739 1.00 88.75 87 MET A N 1
ATOM 689 C CA . MET A 1 87 ? 15.720 4.444 5.027 1.00 88.75 87 MET A CA 1
ATOM 690 C C . MET A 1 87 ? 16.759 3.439 4.518 1.00 88.75 87 MET A C 1
ATOM 692 O O . MET A 1 87 ? 17.168 3.537 3.364 1.00 88.75 87 MET A O 1
ATOM 696 N N . GLU A 1 88 ? 17.124 2.443 5.327 1.00 88.88 88 GLU A N 1
ATOM 697 C CA . GLU A 1 88 ? 18.057 1.379 4.932 1.00 88.88 88 GLU A CA 1
ATOM 698 C C . GLU A 1 88 ? 17.527 0.563 3.742 1.00 88.88 88 GLU A C 1
ATOM 700 O O . GLU A 1 88 ? 18.252 0.279 2.790 1.00 88.88 88 GLU A O 1
ATOM 705 N N . MET A 1 89 ? 16.222 0.281 3.725 1.00 87.38 89 MET A N 1
ATOM 706 C CA . MET A 1 89 ? 15.564 -0.438 2.629 1.00 87.38 89 MET A CA 1
ATOM 707 C C . MET A 1 89 ? 15.162 0.457 1.439 1.00 87.38 89 MET A C 1
ATOM 709 O O . MET A 1 89 ? 14.497 -0.016 0.509 1.00 87.38 89 MET A O 1
ATOM 713 N N . CYS A 1 90 ? 15.582 1.731 1.430 1.00 87.56 90 CYS A N 1
ATOM 714 C CA . CYS A 1 90 ? 15.285 2.714 0.378 1.00 87.56 90 CYS A CA 1
ATOM 715 C C . CYS A 1 90 ? 13.780 2.851 0.091 1.00 87.56 90 CYS A C 1
ATOM 717 O O . CYS A 1 90 ? 13.336 2.847 -1.060 1.00 87.56 90 CYS A O 1
ATOM 719 N N . VAL A 1 91 ? 12.982 2.934 1.152 1.00 90.81 91 VAL A N 1
ATOM 720 C CA . VAL A 1 91 ? 11.531 3.101 1.073 1.00 90.81 91 VAL A CA 1
ATOM 721 C C . VAL A 1 91 ? 11.180 4.579 1.029 1.00 90.81 91 VAL A C 1
ATOM 723 O O . VAL A 1 91 ? 11.663 5.365 1.842 1.00 90.81 91 VAL A O 1
ATOM 726 N N . SER A 1 92 ? 10.309 4.965 0.097 1.00 91.12 92 SER A N 1
ATOM 727 C CA . SER A 1 92 ? 9.911 6.362 -0.074 1.00 91.12 92 SER A CA 1
ATOM 728 C C . SER A 1 92 ? 8.693 6.742 0.768 1.00 91.12 92 SER A C 1
ATOM 730 O O . SER A 1 92 ? 8.599 7.885 1.213 1.00 91.12 92 SER A O 1
ATOM 732 N N . HIS A 1 93 ? 7.772 5.807 1.015 1.00 92.56 93 HIS A N 1
ATOM 733 C CA . HIS A 1 93 ? 6.520 6.084 1.725 1.00 92.56 93 HIS A CA 1
ATOM 734 C C . HIS A 1 93 ? 6.264 5.090 2.853 1.00 92.56 93 HIS A C 1
ATOM 736 O O . HIS A 1 93 ? 6.555 3.901 2.742 1.00 92.56 93 HIS A O 1
ATOM 742 N N . MET A 1 94 ? 5.656 5.565 3.933 1.00 92.81 94 MET A N 1
ATOM 743 C CA . MET A 1 94 ? 5.270 4.742 5.070 1.00 92.81 94 MET A CA 1
ATOM 744 C C . MET A 1 94 ? 3.798 4.962 5.404 1.00 92.81 94 MET A C 1
ATOM 746 O O . MET A 1 94 ? 3.354 6.090 5.603 1.00 92.81 94 MET A O 1
ATOM 750 N N . LEU A 1 95 ? 3.058 3.865 5.470 1.00 93.50 95 LEU A N 1
ATOM 751 C CA . LEU A 1 95 ? 1.677 3.766 5.895 1.00 93.50 95 LEU A CA 1
ATOM 752 C C . LEU A 1 95 ? 1.677 3.134 7.285 1.00 93.50 95 LEU A C 1
ATOM 754 O O . LEU A 1 95 ? 2.146 2.011 7.454 1.00 93.50 95 LEU A O 1
ATOM 758 N N . ILE A 1 96 ? 1.188 3.857 8.285 1.00 92.75 96 ILE A N 1
ATOM 759 C CA . ILE A 1 96 ? 1.209 3.427 9.682 1.00 92.75 96 ILE A CA 1
ATOM 760 C C . ILE A 1 96 ? -0.212 3.372 10.214 1.00 92.75 96 ILE A C 1
ATOM 762 O O . ILE A 1 96 ? -0.848 4.409 10.400 1.00 92.75 96 ILE A O 1
ATOM 766 N N . TYR A 1 97 ? -0.665 2.172 10.546 1.00 93.06 97 TYR A N 1
ATOM 767 C CA . TYR A 1 97 ? -1.882 1.965 11.315 1.00 93.06 97 TYR A CA 1
ATOM 768 C C . TYR A 1 97 ? -1.583 2.104 12.803 1.00 93.06 97 TYR A C 1
ATOM 770 O O . TYR A 1 97 ? -0.656 1.485 13.321 1.00 93.06 97 TYR A O 1
ATOM 778 N N . SER A 1 98 ? -2.359 2.914 13.510 1.00 91.38 98 SER A N 1
ATOM 779 C CA . SER A 1 98 ? -2.214 3.148 14.947 1.00 91.38 98 SER A CA 1
ATOM 780 C C . SER A 1 98 ? -3.592 3.166 15.579 1.00 91.38 98 SER A C 1
ATOM 782 O O . SER A 1 98 ? -4.477 3.848 15.076 1.00 91.38 98 SER A O 1
ATOM 784 N N . ASN A 1 99 ? -3.764 2.468 16.697 1.00 91.00 99 ASN A N 1
ATOM 785 C CA . ASN A 1 99 ? -4.980 2.604 17.493 1.00 91.00 99 ASN A CA 1
ATOM 786 C C . ASN A 1 99 ? -4.812 3.753 18.496 1.00 91.00 99 ASN A C 1
ATOM 788 O O . ASN A 1 99 ? -3.752 3.872 19.114 1.00 91.00 99 ASN A O 1
ATOM 792 N N . SER A 1 100 ? -5.830 4.594 18.629 1.00 87.56 100 SER A N 1
ATOM 793 C CA . SER A 1 100 ? -5.944 5.658 19.632 1.00 87.56 100 SER A CA 1
ATOM 794 C C . SER A 1 100 ? -7.253 5.477 20.405 1.00 87.56 100 SER A C 1
ATOM 796 O O . SER A 1 100 ? -8.077 4.647 20.033 1.00 87.56 100 SER A O 1
ATOM 798 N N . ALA A 1 101 ? -7.486 6.271 21.452 1.00 86.62 101 ALA A N 1
ATOM 799 C CA . ALA A 1 101 ? -8.767 6.266 22.167 1.00 86.62 101 ALA A CA 1
ATOM 800 C C . ALA A 1 101 ? -9.959 6.607 21.248 1.00 86.62 101 ALA A C 1
ATOM 802 O O . ALA A 1 101 ? -11.058 6.113 21.458 1.00 86.62 101 ALA A O 1
ATOM 803 N N . SER A 1 102 ? -9.724 7.409 20.202 1.00 84.38 102 SER A N 1
ATOM 804 C CA . SER A 1 102 ? -10.744 7.798 19.218 1.00 84.38 102 SER A CA 1
ATOM 805 C C . SER A 1 102 ? -11.039 6.720 18.162 1.00 84.38 102 SER A C 1
ATOM 807 O O . SER A 1 102 ? -12.043 6.827 17.464 1.00 84.38 102 SER A O 1
ATOM 809 N N . GLY A 1 103 ? -10.190 5.69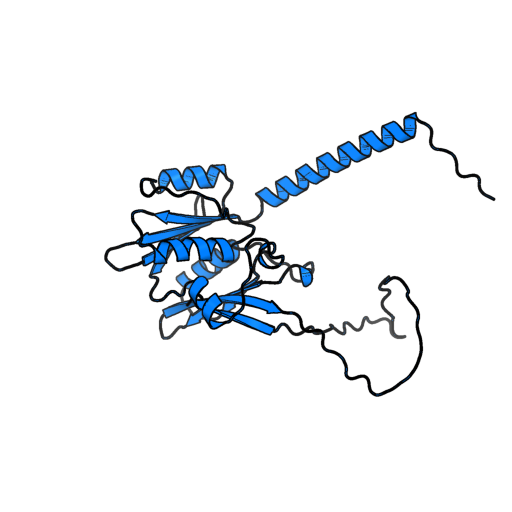5 18.032 1.00 87.06 103 GLY A N 1
ATOM 810 C CA . GLY A 1 103 ? -10.327 4.649 17.019 1.00 87.06 103 GLY A CA 1
ATOM 811 C C . GLY A 1 103 ? -9.042 4.381 16.235 1.00 87.06 103 GLY A C 1
ATOM 812 O O . GLY A 1 103 ? -7.927 4.701 16.665 1.00 87.06 103 GLY A O 1
ATOM 813 N N . LEU A 1 104 ? -9.204 3.757 15.066 1.00 89.81 104 LEU A N 1
ATOM 814 C CA . LEU A 1 104 ? -8.101 3.400 14.184 1.00 89.81 104 LEU A CA 1
ATOM 815 C C . LEU A 1 104 ? -7.706 4.594 13.314 1.00 89.81 104 LEU A C 1
ATOM 817 O O . LEU A 1 104 ? -8.529 5.198 12.635 1.00 89.81 104 LEU A O 1
ATOM 821 N N . HIS A 1 105 ? -6.413 4.891 13.283 1.00 91.69 105 HIS A N 1
ATOM 822 C CA . HIS A 1 105 ? -5.856 5.932 12.435 1.00 91.69 105 HIS A CA 1
ATOM 823 C C . HIS A 1 105 ? -4.855 5.354 11.443 1.00 91.69 105 HIS A C 1
ATOM 825 O O . HIS A 1 105 ? -4.034 4.504 11.800 1.00 91.69 105 HIS A O 1
ATOM 831 N N . LEU A 1 106 ? -4.878 5.883 10.224 1.00 92.50 106 LEU A N 1
ATOM 832 C CA . LEU A 1 106 ? -3.908 5.616 9.172 1.00 92.50 106 LEU A CA 1
ATOM 833 C C . LEU A 1 106 ? -3.064 6.871 8.942 1.00 92.50 106 LEU A C 1
ATOM 835 O O . LEU A 1 106 ? -3.581 7.932 8.613 1.00 92.50 106 LEU A O 1
ATOM 839 N N . ARG A 1 107 ? -1.746 6.763 9.100 1.00 92.50 107 ARG A N 1
ATOM 840 C CA . ARG A 1 107 ? -0.796 7.823 8.735 1.00 92.50 107 ARG A CA 1
ATOM 841 C C . ARG A 1 107 ? -0.095 7.456 7.444 1.00 92.50 107 ARG A C 1
ATOM 843 O O . ARG A 1 107 ? 0.502 6.390 7.386 1.00 92.50 107 ARG A O 1
ATOM 850 N N . ILE A 1 108 ? -0.111 8.338 6.456 1.00 92.31 108 ILE A N 1
ATOM 851 C CA . ILE A 1 108 ? 0.630 8.191 5.202 1.00 92.31 108 ILE A CA 1
ATOM 852 C C . ILE A 1 108 ? 1.696 9.279 5.176 1.00 92.31 108 ILE A C 1
ATOM 854 O O . ILE A 1 108 ? 1.375 10.462 5.099 1.00 92.31 108 ILE A O 1
ATOM 858 N N . GLY A 1 109 ? 2.963 8.893 5.286 1.00 91.31 109 GLY A N 1
ATOM 859 C CA . GLY A 1 109 ? 4.090 9.819 5.348 1.00 91.31 109 GLY A CA 1
ATOM 860 C C . GLY A 1 109 ? 5.117 9.558 4.258 1.00 91.31 109 GLY A C 1
ATOM 861 O O . GLY A 1 109 ? 5.423 8.407 3.941 1.00 91.31 109 GLY A O 1
ATOM 862 N N . LYS A 1 110 ? 5.686 10.636 3.718 1.00 90.94 110 LYS A N 1
ATOM 863 C CA . LYS A 1 110 ? 6.848 10.575 2.826 1.00 90.94 110 LYS A CA 1
ATOM 864 C C . LYS A 1 110 ? 8.147 10.620 3.636 1.00 90.94 110 LYS A C 1
ATOM 866 O O . LYS A 1 110 ? 8.347 11.520 4.451 1.00 90.94 110 LYS A O 1
ATOM 871 N N . LEU A 1 111 ? 9.043 9.664 3.402 1.00 88.81 111 LEU A N 1
ATOM 872 C CA . LEU A 1 111 ? 10.361 9.575 4.037 1.00 88.81 111 LEU A CA 1
ATOM 873 C C . LEU A 1 111 ? 11.463 10.058 3.075 1.00 88.81 111 LEU A C 1
ATOM 875 O O . LEU A 1 111 ? 11.298 9.947 1.860 1.00 88.81 111 LEU A O 1
ATOM 879 N N . PRO A 1 112 ? 12.603 10.582 3.577 1.00 82.81 112 PRO A N 1
ATOM 880 C CA . PRO A 1 112 ? 12.954 10.850 4.984 1.00 82.81 112 PRO A CA 1
ATOM 881 C C . PRO A 1 112 ? 12.438 12.200 5.518 1.00 82.81 112 PRO A C 1
ATOM 883 O O . PRO A 1 112 ? 12.360 12.392 6.738 1.00 82.81 112 PRO A O 1
ATOM 886 N N . ARG A 1 113 ? 12.110 13.124 4.607 1.00 82.38 113 ARG A N 1
ATOM 887 C CA . ARG A 1 113 ? 11.471 14.419 4.859 1.00 82.38 113 ARG A CA 1
ATOM 888 C C . ARG A 1 113 ? 10.301 14.566 3.894 1.00 82.38 113 ARG A C 1
ATOM 890 O O . ARG A 1 113 ? 10.458 14.337 2.695 1.00 82.38 113 ARG A O 1
ATOM 897 N N . GLY A 1 114 ? 9.152 14.970 4.411 1.00 86.56 114 GLY A N 1
ATOM 898 C CA . GLY A 1 114 ? 7.972 15.208 3.601 1.00 86.56 114 GLY A CA 1
ATOM 899 C C . GLY A 1 114 ? 6.714 15.374 4.445 1.00 86.56 114 GLY A C 1
ATOM 900 O O . GLY A 1 114 ? 6.758 15.200 5.666 1.00 86.56 114 GLY A O 1
ATOM 901 N N . PRO A 1 115 ? 5.596 15.731 3.799 1.00 91.56 115 PRO A N 1
ATOM 902 C CA . PRO A 1 115 ? 4.314 15.838 4.470 1.00 91.56 115 PRO A CA 1
ATOM 903 C C . PRO A 1 115 ? 3.851 14.467 4.974 1.00 91.56 115 PRO A C 1
ATOM 905 O O . PRO A 1 115 ? 4.178 13.419 4.406 1.00 91.56 115 PRO A O 1
ATOM 908 N N . THR A 1 116 ? 3.085 14.493 6.060 1.00 90.81 116 THR A N 1
ATOM 909 C CA . THR A 1 116 ? 2.398 13.321 6.602 1.00 90.81 116 THR A CA 1
ATOM 910 C C . THR A 1 116 ? 0.913 13.628 6.667 1.00 90.81 116 THR A C 1
ATOM 912 O O . THR A 1 116 ? 0.512 14.606 7.291 1.00 90.81 116 THR A O 1
ATOM 915 N N . CYS A 1 117 ? 0.107 12.791 6.029 1.00 90.75 117 CYS A N 1
ATOM 916 C CA . CYS A 1 117 ? -1.345 12.859 6.072 1.00 90.75 117 CYS A CA 1
ATOM 917 C C . CYS A 1 117 ? -1.851 11.883 7.137 1.00 90.75 117 CYS A C 1
ATOM 919 O O . CYS A 1 117 ? -1.405 10.734 7.193 1.00 90.75 117 CYS A O 1
ATOM 921 N N . LEU A 1 118 ? -2.759 12.339 7.995 1.00 91.06 118 LEU A N 1
ATOM 922 C CA . LEU A 1 118 ? -3.394 11.531 9.031 1.00 91.06 118 LEU A CA 1
ATOM 923 C C . LEU A 1 118 ? -4.866 11.352 8.673 1.00 91.06 118 LEU A C 1
ATOM 925 O O . LEU A 1 118 ? -5.572 12.333 8.481 1.00 91.06 118 LEU A O 1
ATOM 929 N N . PHE A 1 119 ? -5.311 10.105 8.651 1.00 90.50 119 PHE A N 1
ATOM 930 C CA . PHE A 1 119 ? -6.691 9.711 8.423 1.00 90.50 119 PHE A CA 1
ATOM 931 C C . PHE A 1 119 ? -7.227 9.013 9.661 1.00 90.50 119 PHE A C 1
ATOM 933 O O . PHE A 1 119 ? -6.525 8.213 10.291 1.00 90.50 119 PHE A O 1
ATOM 940 N N . LYS A 1 120 ? -8.478 9.302 10.001 1.00 90.69 120 LYS A N 1
ATOM 941 C CA . LYS A 1 120 ? -9.276 8.451 10.876 1.00 90.69 120 LYS A CA 1
ATOM 942 C C . LYS A 1 120 ? -10.013 7.458 9.981 1.00 90.69 120 LYS A C 1
ATOM 944 O O . LYS A 1 120 ? -10.578 7.854 8.971 1.00 90.69 120 LYS A O 1
ATOM 949 N N . VAL A 1 121 ? -9.913 6.175 10.307 1.00 90.88 121 VAL A N 1
ATOM 950 C CA . VAL A 1 121 ? -10.641 5.118 9.601 1.00 90.88 121 VAL A CA 1
ATOM 951 C C . VAL A 1 121 ? -11.990 4.991 10.292 1.00 90.88 121 VAL A C 1
ATOM 953 O O . VAL A 1 121 ? -12.023 4.613 11.463 1.00 90.88 121 VAL A O 1
ATOM 956 N N . GLU A 1 122 ? -13.064 5.350 9.593 1.00 88.69 122 GLU A N 1
ATOM 957 C CA . GLU A 1 122 ? -14.430 5.206 10.109 1.00 88.69 122 GLU A CA 1
ATOM 958 C C . GLU A 1 122 ? -14.922 3.776 9.886 1.00 88.69 122 GLU A C 1
ATOM 960 O O . GLU A 1 122 ? -15.162 3.037 10.841 1.00 88.69 122 GLU A O 1
ATOM 965 N N . GLU A 1 123 ? -14.959 3.346 8.627 1.00 89.19 123 GLU A N 1
ATOM 966 C CA . GLU A 1 123 ? -15.396 2.013 8.232 1.00 89.19 123 GLU A CA 1
ATOM 967 C C . GLU A 1 123 ? -14.244 1.253 7.568 1.00 89.19 123 GLU A C 1
ATOM 969 O O . GLU A 1 123 ? -13.288 1.846 7.071 1.00 89.19 123 GLU A O 1
ATOM 974 N N . TYR A 1 124 ? -14.267 -0.075 7.690 1.00 89.12 124 TYR A N 1
ATOM 975 C CA . TYR A 1 124 ? -13.350 -0.958 6.976 1.00 89.12 124 TYR A CA 1
ATOM 976 C C . TYR A 1 124 ? -13.988 -2.311 6.710 1.00 89.12 124 TYR A C 1
ATOM 978 O O . TYR A 1 124 ? -14.664 -2.891 7.562 1.00 89.12 124 TYR A O 1
ATOM 986 N N . THR A 1 125 ? -13.697 -2.858 5.537 1.00 88.12 125 THR A N 1
ATOM 987 C CA . THR A 1 125 ? -14.075 -4.218 5.152 1.00 88.12 125 THR A CA 1
ATOM 988 C C . THR A 1 125 ? -12.829 -5.070 4.945 1.00 88.12 125 THR A C 1
ATOM 990 O O . THR A 1 125 ? -11.818 -4.627 4.397 1.00 88.12 125 THR A O 1
ATOM 993 N N . LEU A 1 126 ? -12.864 -6.310 5.442 1.00 87.88 126 LEU A N 1
ATOM 994 C CA . LEU A 1 126 ? -11.743 -7.233 5.300 1.00 87.88 126 LEU A CA 1
ATOM 995 C C . LEU A 1 126 ? -11.837 -7.981 3.977 1.00 87.88 126 LEU A C 1
ATOM 997 O O . LEU A 1 126 ? -12.910 -8.422 3.557 1.00 87.88 126 LEU A O 1
ATOM 1001 N N . ARG A 1 127 ? -10.678 -8.256 3.378 1.00 83.75 127 ARG A N 1
ATOM 1002 C CA . ARG A 1 127 ? -10.581 -9.054 2.151 1.00 83.75 127 ARG A CA 1
ATOM 1003 C C . ARG A 1 127 ? -11.291 -10.395 2.276 1.00 83.75 127 ARG A C 1
ATOM 1005 O O . ARG A 1 127 ? -11.925 -10.838 1.325 1.00 83.75 127 ARG A O 1
ATOM 1012 N N . LYS A 1 128 ? -11.183 -11.046 3.437 1.00 85.12 128 LYS A N 1
ATOM 1013 C CA . LYS A 1 128 ? -11.799 -12.357 3.694 1.00 85.12 128 LYS A CA 1
ATOM 1014 C C . LYS A 1 128 ? -13.320 -12.315 3.564 1.00 85.12 128 LYS A C 1
ATOM 1016 O O . LYS A 1 128 ? -13.902 -13.273 3.068 1.00 85.12 128 LYS A O 1
ATOM 1021 N N . ASP A 1 129 ? -13.947 -11.224 3.984 1.00 85.75 129 ASP A N 1
ATOM 1022 C CA . ASP A 1 129 ? -15.403 -11.092 3.962 1.00 85.75 129 ASP A CA 1
ATOM 1023 C C . ASP A 1 129 ? -15.890 -10.764 2.547 1.00 85.75 129 ASP A C 1
ATOM 1025 O O . ASP A 1 129 ? -16.845 -11.367 2.057 1.00 85.75 129 ASP A O 1
ATOM 1029 N N . ILE A 1 130 ? -15.139 -9.933 1.821 1.00 84.31 130 ILE A N 1
ATOM 1030 C CA . ILE A 1 130 ? -15.392 -9.652 0.402 1.00 84.31 130 ILE A CA 1
ATOM 1031 C C . ILE A 1 130 ? -15.198 -10.910 -0.449 1.00 84.31 130 ILE A C 1
ATOM 1033 O O . ILE A 1 130 ? -15.975 -11.158 -1.365 1.00 84.31 130 ILE A O 1
ATOM 1037 N N . GLN A 1 131 ? -14.194 -11.737 -0.150 1.00 83.81 131 GLN A N 1
ATOM 1038 C CA . GLN A 1 131 ? -13.966 -13.007 -0.847 1.00 83.81 131 GLN A CA 1
ATOM 1039 C C . GLN A 1 131 ? -15.123 -13.986 -0.647 1.00 83.81 131 GLN A C 1
ATOM 1041 O O . GLN A 1 131 ? -15.517 -14.656 -1.598 1.00 83.81 131 GLN A O 1
ATOM 1046 N N . LYS A 1 132 ? -15.690 -14.042 0.563 1.00 84.00 132 LYS A N 1
ATOM 1047 C CA . LYS A 1 132 ? -16.875 -14.860 0.848 1.00 84.00 132 LYS A CA 1
ATOM 1048 C C . LYS A 1 132 ? -18.111 -14.351 0.110 1.00 84.00 132 LYS A C 1
ATOM 1050 O O . LYS A 1 132 ? -18.850 -15.160 -0.431 1.00 84.00 132 LYS A O 1
ATOM 1055 N N . SER A 1 133 ? -18.316 -13.035 0.080 1.00 82.12 133 SER A N 1
ATOM 1056 C CA . SER A 1 133 ? -19.480 -12.414 -0.565 1.00 82.12 133 SER A CA 1
ATOM 1057 C C . SER A 1 133 ? -19.410 -12.474 -2.097 1.00 82.12 133 SER A C 1
ATOM 1059 O O . SER A 1 133 ? -20.349 -12.905 -2.757 1.00 82.12 133 SER A O 1
ATOM 1061 N N . SER A 1 134 ? -18.271 -12.091 -2.678 1.00 78.00 134 SER A N 1
ATOM 1062 C CA . SER A 1 134 ? -18.085 -12.036 -4.135 1.00 78.00 134 SER A CA 1
ATOM 1063 C C . SER A 1 134 ? -17.825 -13.399 -4.779 1.00 78.00 134 SER A C 1
ATOM 1065 O O . SER A 1 134 ? -17.936 -13.523 -5.997 1.00 78.00 134 SER A O 1
ATOM 1067 N N . GLY A 1 135 ? -17.404 -14.402 -3.999 1.00 75.19 135 GLY A N 1
ATOM 1068 C CA . GLY A 1 135 ? -16.953 -15.702 -4.505 1.00 75.19 135 GLY A CA 1
ATOM 1069 C C . GLY A 1 135 ? -15.643 -15.647 -5.305 1.00 75.19 135 GLY A C 1
ATOM 1070 O O . GLY A 1 135 ? -15.220 -16.655 -5.869 1.00 75.19 135 GLY A O 1
ATOM 1071 N N . ILE A 1 136 ? -14.981 -14.486 -5.377 1.00 73.25 136 ILE A N 1
ATOM 1072 C CA . ILE A 1 136 ? -13.762 -14.288 -6.165 1.00 73.25 136 ILE A CA 1
ATOM 1073 C C . ILE A 1 136 ? -12.553 -14.250 -5.231 1.00 73.25 136 ILE A C 1
ATOM 1075 O O . ILE A 1 136 ? -12.368 -13.319 -4.445 1.00 73.25 136 ILE A O 1
ATOM 1079 N N . MET A 1 137 ? -11.666 -15.236 -5.368 1.00 72.12 137 MET A N 1
ATOM 1080 C CA . MET A 1 137 ? -10.420 -15.309 -4.611 1.00 72.12 137 MET A CA 1
ATOM 1081 C C . MET A 1 137 ? -9.208 -15.107 -5.522 1.00 72.12 137 MET A C 1
ATOM 1083 O O . MET A 1 137 ? -8.906 -15.936 -6.373 1.00 72.12 137 MET A O 1
ATOM 1087 N N . TYR A 1 138 ? -8.460 -14.028 -5.288 1.00 73.19 138 TYR A N 1
ATOM 1088 C CA . TYR A 1 138 ? -7.135 -13.840 -5.883 1.00 73.19 138 TYR A CA 1
ATOM 1089 C C . TYR A 1 138 ? -6.061 -14.278 -4.881 1.00 73.19 138 TYR A C 1
ATOM 1091 O O . TYR A 1 138 ? -5.943 -13.634 -3.833 1.00 73.19 138 TYR A O 1
ATOM 1099 N N . PRO A 1 139 ? -5.287 -15.345 -5.142 1.00 72.19 139 PRO A N 1
ATOM 1100 C CA . PRO A 1 139 ? -4.170 -15.718 -4.282 1.00 72.19 139 PRO A CA 1
ATOM 1101 C C . PRO A 1 139 ? -3.011 -14.705 -4.392 1.00 72.19 139 PRO A C 1
ATOM 1103 O O . PRO A 1 139 ? -2.920 -13.973 -5.381 1.00 72.19 139 PRO A O 1
ATOM 1106 N N . PRO A 1 140 ? -2.088 -14.668 -3.410 1.00 68.44 140 PRO A N 1
ATOM 1107 C CA . PRO A 1 140 ? -0.905 -13.797 -3.427 1.00 68.44 140 PRO A CA 1
ATOM 1108 C C . PRO A 1 140 ? -0.052 -13.922 -4.695 1.00 68.44 140 PRO A C 1
ATOM 1110 O O . PRO A 1 140 ? 0.451 -12.925 -5.199 1.00 68.44 140 PRO A O 1
ATOM 1113 N N . ASN A 1 141 ? 0.065 -15.143 -5.222 1.00 73.44 141 ASN A N 1
ATOM 1114 C CA . ASN A 1 141 ? 0.911 -15.477 -6.371 1.00 73.44 141 ASN A CA 1
ATOM 1115 C C . ASN A 1 141 ? 0.186 -15.313 -7.717 1.00 73.44 141 ASN A C 1
ATOM 1117 O O . ASN A 1 141 ? 0.671 -15.784 -8.742 1.00 73.44 141 ASN A O 1
ATOM 1121 N N . SER A 1 142 ? -0.999 -14.701 -7.717 1.00 80.12 142 SER A N 1
ATOM 1122 C CA . SER A 1 142 ? -1.744 -14.457 -8.948 1.00 80.12 142 SER A CA 1
ATOM 1123 C C . SER A 1 142 ? -1.058 -13.379 -9.801 1.00 80.12 142 SER A C 1
ATOM 1125 O O . SER A 1 142 ? -0.478 -12.434 -9.252 1.00 80.12 142 SER A O 1
ATOM 1127 N N . PRO A 1 143 ? -1.123 -13.483 -11.140 1.00 77.00 143 PRO A N 1
ATOM 1128 C CA . PRO A 1 143 ? -0.481 -12.520 -12.037 1.00 77.00 143 PRO A CA 1
ATOM 1129 C C . PRO A 1 143 ? -1.028 -11.094 -11.862 1.00 77.00 143 PRO A C 1
ATOM 1131 O O . PRO A 1 143 ? -0.334 -10.119 -12.145 1.00 77.00 143 PRO A O 1
ATOM 1134 N N . GLU A 1 144 ? -2.250 -10.949 -11.347 1.00 80.75 144 GLU A N 1
ATOM 1135 C CA . GLU A 1 144 ? -2.848 -9.667 -10.978 1.00 80.75 144 GLU A CA 1
ATOM 1136 C C . GLU A 1 144 ? -2.035 -8.973 -9.875 1.00 80.75 144 GLU A C 1
ATOM 1138 O O . GLU A 1 144 ? -1.777 -7.771 -9.966 1.00 80.75 144 GLU A O 1
ATOM 1143 N N . MET A 1 145 ? -1.579 -9.723 -8.864 1.00 81.25 145 MET A N 1
ATOM 1144 C CA . MET A 1 145 ? -0.834 -9.194 -7.713 1.00 81.25 145 MET A CA 1
ATOM 1145 C C . MET A 1 145 ? 0.628 -8.867 -8.038 1.00 81.25 145 MET A C 1
ATOM 1147 O O . MET A 1 145 ? 1.244 -8.058 -7.347 1.00 81.25 145 MET A O 1
ATOM 1151 N N . THR A 1 146 ? 1.186 -9.438 -9.110 1.00 85.19 146 THR A N 1
ATOM 1152 C CA . THR A 1 146 ? 2.542 -9.110 -9.586 1.00 85.19 146 THR A CA 1
ATOM 1153 C C . THR A 1 146 ? 2.625 -7.690 -10.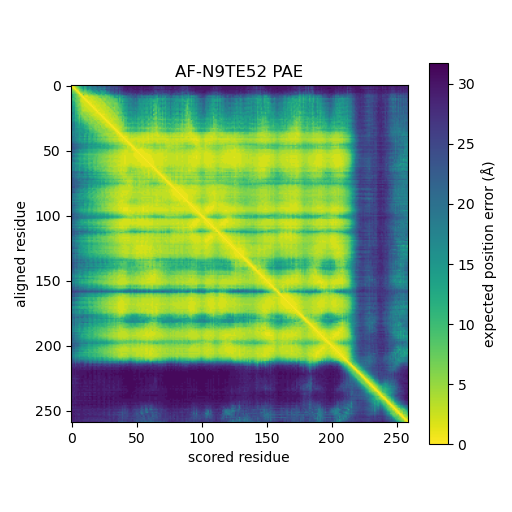155 1.00 85.19 146 THR A C 1
ATOM 1155 O O . THR A 1 146 ? 3.694 -7.082 -10.183 1.00 85.19 146 THR A O 1
ATOM 1158 N N . THR A 1 147 ? 1.500 -7.136 -10.606 1.00 85.38 147 THR A N 1
ATOM 1159 C CA . THR A 1 147 ? 1.437 -5.807 -11.227 1.00 85.38 147 THR A CA 1
ATOM 1160 C C . THR A 1 147 ? 1.039 -4.724 -10.232 1.00 85.38 147 THR A C 1
ATOM 1162 O O . THR A 1 147 ? 0.147 -4.945 -9.423 1.00 85.38 147 THR A O 1
ATOM 1165 N N . SER A 1 148 ? 1.668 -3.545 -10.289 1.00 87.19 148 SER A N 1
ATOM 1166 C CA . SER A 1 148 ? 1.288 -2.396 -9.447 1.00 87.19 148 SER A CA 1
ATOM 1167 C C . SER A 1 148 ? -0.085 -1.838 -9.867 1.00 87.19 148 SER A C 1
ATOM 1169 O O . SER A 1 148 ? -0.366 -1.810 -11.070 1.00 87.19 148 SER A O 1
ATOM 1171 N N . PRO A 1 149 ? -0.943 -1.411 -8.921 1.00 89.12 149 PRO A N 1
ATOM 1172 C CA . PRO A 1 149 ? -2.259 -0.872 -9.251 1.00 89.12 149 PRO A CA 1
ATOM 1173 C C . PRO A 1 149 ? -2.179 0.515 -9.906 1.00 89.12 149 PRO A C 1
ATOM 1175 O O . PRO A 1 149 ? -1.293 1.318 -9.619 1.00 89.12 149 PRO A O 1
ATOM 1178 N N . LEU A 1 150 ? -3.145 0.801 -10.779 1.00 88.75 150 LEU A N 1
ATOM 1179 C CA . LEU A 1 150 ? -3.383 2.125 -11.346 1.00 88.75 150 LEU A CA 1
ATOM 1180 C C . LEU A 1 150 ? -4.053 3.038 -10.326 1.00 88.75 150 LEU A C 1
ATOM 1182 O O . LEU A 1 150 ? -5.137 2.719 -9.852 1.00 88.75 150 LEU A O 1
ATOM 1186 N N . LEU A 1 151 ? -3.465 4.196 -10.047 1.00 90.56 151 LEU A N 1
ATOM 1187 C CA . LEU A 1 151 ? -4.101 5.205 -9.209 1.00 90.56 151 LEU A CA 1
ATOM 1188 C C . LEU A 1 151 ? -5.153 5.990 -10.004 1.00 90.56 151 LEU A C 1
ATOM 1190 O O . LEU A 1 151 ? -4.834 6.609 -11.019 1.00 90.56 151 LEU A O 1
ATOM 1194 N N . ILE A 1 152 ? -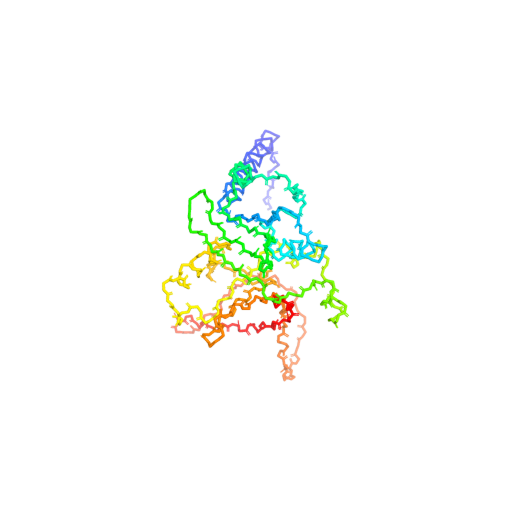6.382 6.019 -9.499 1.00 90.44 152 ILE A N 1
ATOM 1195 C CA . ILE A 1 152 ? -7.478 6.853 -9.989 1.00 90.44 152 ILE A CA 1
ATOM 1196 C C . ILE A 1 152 ? -7.889 7.775 -8.843 1.00 90.44 152 ILE A C 1
ATOM 1198 O O . ILE A 1 152 ? -8.185 7.314 -7.745 1.00 90.44 152 ILE A O 1
ATOM 1202 N N . LEU A 1 153 ? -7.885 9.082 -9.092 1.00 90.88 153 LEU A N 1
ATOM 1203 C CA . LEU A 1 153 ? -8.257 10.095 -8.106 1.00 90.88 153 LEU A CA 1
ATOM 1204 C C . LEU A 1 153 ? -9.505 10.826 -8.595 1.00 90.88 153 LEU A C 1
ATOM 1206 O O . LEU A 1 153 ? -9.457 11.466 -9.646 1.00 90.88 153 LEU A O 1
ATOM 1210 N N . ASN A 1 154 ? -10.587 10.758 -7.824 1.00 90.88 154 ASN A N 1
ATOM 1211 C CA . ASN A 1 154 ? -11.835 11.466 -8.085 1.00 90.88 154 ASN A CA 1
ATOM 1212 C C . ASN A 1 154 ? -12.136 12.479 -6.969 1.00 90.88 154 ASN A C 1
ATOM 1214 O O . ASN A 1 154 ? -11.860 12.215 -5.804 1.00 90.88 154 ASN A O 1
ATOM 1218 N N . GLY A 1 155 ? -12.659 13.655 -7.316 1.00 85.19 155 GLY A N 1
ATOM 1219 C CA . GLY A 1 155 ? -13.054 14.687 -6.340 1.00 85.19 155 GLY A CA 1
ATOM 1220 C C . GLY A 1 155 ? -11.923 15.550 -5.748 1.00 85.19 155 GLY A C 1
ATOM 1221 O O . GLY A 1 155 ? -12.177 16.654 -5.281 1.00 85.19 155 GLY A O 1
ATOM 1222 N N . PHE A 1 156 ? -10.648 15.156 -5.862 1.00 84.69 156 PHE A N 1
ATOM 1223 C CA . PHE A 1 156 ? -9.509 15.866 -5.235 1.00 84.69 156 PHE A CA 1
ATOM 1224 C C . PHE A 1 156 ? -9.200 17.280 -5.770 1.00 84.69 156 PHE A C 1
ATOM 1226 O O . PHE A 1 156 ? -8.349 17.973 -5.214 1.00 84.69 156 PHE A O 1
ATOM 1233 N N . ASN A 1 157 ? -9.842 17.721 -6.855 1.00 83.38 157 ASN A N 1
ATOM 1234 C CA . ASN A 1 157 ? -9.658 19.077 -7.393 1.00 83.38 157 ASN A CA 1
ATOM 1235 C C . ASN A 1 157 ? -10.513 20.130 -6.669 1.00 83.38 157 ASN A C 1
ATOM 1237 O O . ASN A 1 157 ? -10.258 21.319 -6.832 1.00 83.38 157 ASN A O 1
ATOM 1241 N N . GLN A 1 158 ? -11.536 19.706 -5.924 1.00 77.50 158 GLN A N 1
ATOM 1242 C CA . GLN A 1 158 ? -12.597 20.590 -5.432 1.00 77.50 158 GLN A CA 1
ATOM 1243 C C . GLN A 1 158 ? -12.365 21.134 -4.015 1.00 77.50 158 GLN A C 1
ATOM 1245 O O . GLN A 1 158 ? -13.177 21.929 -3.542 1.00 77.50 158 GLN A O 1
ATOM 1250 N N . GLY A 1 159 ? -11.289 20.729 -3.333 1.00 68.19 159 GLY A N 1
ATOM 1251 C CA . GLY A 1 159 ? -11.011 21.176 -1.965 1.00 68.19 159 GLY A CA 1
ATOM 1252 C C . GLY A 1 159 ? -9.741 22.005 -1.797 1.00 68.19 159 GLY A C 1
ATOM 1253 O O . GLY A 1 159 ? -9.067 22.383 -2.758 1.00 68.19 159 GLY A O 1
ATOM 1254 N N . GLY A 1 160 ? -9.455 22.323 -0.532 1.00 81.19 160 GLY A N 1
ATOM 1255 C CA . GLY A 1 160 ? -8.395 23.243 -0.123 1.00 81.19 160 GLY A CA 1
ATOM 1256 C C . GLY A 1 160 ? -6.968 22.738 -0.370 1.00 81.19 160 GLY A C 1
ATOM 1257 O O . GLY A 1 160 ? -6.722 21.668 -0.930 1.00 81.19 160 GLY A O 1
ATOM 1258 N N . GLU A 1 161 ? -5.986 23.515 0.087 1.00 85.44 161 GLU A N 1
ATOM 1259 C CA . GLU A 1 161 ? -4.551 23.224 -0.073 1.00 85.44 161 GLU A CA 1
ATOM 1260 C C . GLU A 1 161 ? -4.126 21.867 0.526 1.00 85.44 161 GLU A C 1
ATOM 1262 O O . GLU A 1 161 ? -3.242 21.179 0.004 1.00 85.44 161 GLU A O 1
ATOM 1267 N N . GLN A 1 162 ? -4.827 21.422 1.568 1.00 85.88 162 GLN A N 1
ATOM 1268 C CA . GLN A 1 162 ? -4.634 20.117 2.200 1.00 85.88 162 GLN A CA 1
ATOM 1269 C C . GLN A 1 162 ? -4.915 18.957 1.232 1.00 85.88 162 GLN A C 1
ATOM 1271 O O . GLN A 1 162 ? -4.113 18.025 1.143 1.00 85.88 162 GLN A O 1
ATOM 1276 N N . LEU A 1 163 ? -5.988 19.035 0.433 1.00 87.81 163 LEU A N 1
ATOM 1277 C CA . LEU A 1 163 ? -6.311 18.002 -0.557 1.00 87.81 163 LEU A CA 1
ATOM 1278 C C . LEU A 1 163 ? -5.346 18.005 -1.738 1.00 87.81 163 LEU A C 1
ATOM 1280 O O . LEU A 1 163 ? -5.028 16.943 -2.273 1.00 87.81 163 LEU A O 1
ATOM 1284 N N . LYS A 1 164 ? -4.824 19.176 -2.121 1.00 89.94 164 LYS A N 1
ATOM 1285 C CA . LYS A 1 164 ? -3.752 19.262 -3.126 1.00 89.94 164 LYS A CA 1
ATOM 1286 C C . LYS A 1 164 ? -2.498 18.544 -2.634 1.00 89.94 164 LYS A C 1
ATOM 1288 O O . LYS A 1 164 ? -1.910 17.757 -3.374 1.00 89.94 164 LYS A O 1
ATOM 1293 N N . THR A 1 165 ? -2.131 18.758 -1.372 1.00 89.69 165 T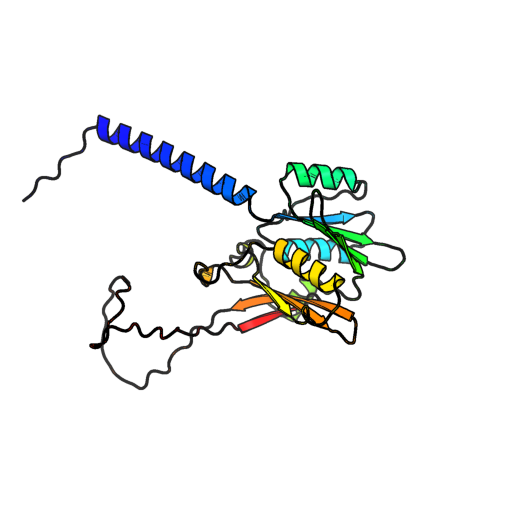HR A N 1
ATOM 1294 C CA . THR A 1 165 ? -1.004 18.062 -0.737 1.00 89.69 165 THR A CA 1
ATOM 1295 C C . THR A 1 165 ? -1.249 16.557 -0.689 1.00 89.69 165 THR A C 1
ATOM 1297 O O . THR A 1 165 ? -0.381 15.779 -1.085 1.00 89.69 165 THR A O 1
ATOM 1300 N N . LEU A 1 166 ? -2.450 16.136 -0.289 1.00 89.75 166 LEU A N 1
ATOM 1301 C CA . LEU A 1 166 ? -2.837 14.730 -0.266 1.00 89.75 166 LEU A CA 1
ATOM 1302 C C . LEU A 1 166 ? -2.759 14.090 -1.655 1.00 89.75 166 LEU A C 1
ATOM 1304 O O . LEU A 1 166 ? -2.152 13.034 -1.817 1.00 89.75 166 LEU A O 1
ATOM 1308 N N . ARG A 1 167 ? -3.299 14.755 -2.678 1.00 91.44 167 ARG A N 1
ATOM 1309 C CA . ARG A 1 167 ? -3.201 14.314 -4.071 1.00 91.44 167 ARG A CA 1
ATOM 1310 C C . ARG A 1 167 ? -1.750 14.073 -4.474 1.00 91.44 167 ARG A C 1
ATOM 1312 O O . ARG A 1 167 ? -1.457 13.039 -5.066 1.00 91.44 167 ARG A O 1
ATOM 1319 N N . ILE A 1 168 ? -0.850 14.997 -4.143 1.00 90.75 168 ILE A N 1
ATOM 1320 C CA . ILE A 1 168 ? 0.578 14.868 -4.456 1.00 90.75 168 ILE A CA 1
ATOM 1321 C C . ILE A 1 168 ? 1.185 13.662 -3.727 1.00 90.75 168 ILE A C 1
ATOM 1323 O O . ILE A 1 168 ? 1.917 12.889 -4.342 1.00 90.75 168 ILE A O 1
ATOM 1327 N N . VAL A 1 169 ? 0.865 13.465 -2.444 1.00 90.88 169 VAL A N 1
ATOM 1328 C CA . VAL A 1 169 ? 1.347 12.315 -1.660 1.00 90.88 169 VAL A CA 1
ATOM 1329 C C . VAL A 1 169 ? 0.846 10.994 -2.248 1.00 90.88 169 VAL A C 1
ATOM 1331 O O . VAL A 1 169 ? 1.639 10.074 -2.435 1.00 90.88 169 VAL A O 1
ATOM 1334 N N . LEU A 1 170 ? -0.438 10.904 -2.607 1.00 90.56 170 LEU A N 1
ATOM 1335 C CA . LEU A 1 170 ? -1.018 9.712 -3.232 1.00 90.56 170 LEU A CA 1
ATOM 1336 C C . LEU A 1 170 ? -0.417 9.440 -4.614 1.00 90.56 170 LEU A C 1
ATOM 1338 O O . LEU A 1 170 ? -0.123 8.295 -4.936 1.00 90.56 170 LEU A O 1
ATOM 1342 N N . GLN A 1 171 ? -0.176 10.475 -5.420 1.00 91.19 171 GLN A N 1
ATOM 1343 C CA . GLN A 1 171 ? 0.484 10.327 -6.720 1.00 91.19 171 GLN A CA 1
ATOM 1344 C C . GLN A 1 171 ? 1.925 9.830 -6.587 1.00 91.19 171 GLN A C 1
ATOM 1346 O O . GLN A 1 171 ? 2.356 9.004 -7.383 1.00 91.19 171 GLN A O 1
ATOM 1351 N N . GLN A 1 172 ? 2.665 10.310 -5.586 1.00 90.56 172 GLN A N 1
ATOM 1352 C CA . GLN A 1 172 ? 4.051 9.899 -5.344 1.00 90.56 172 GLN A CA 1
ATOM 1353 C C . GLN A 1 172 ? 4.166 8.490 -4.752 1.00 90.56 172 GLN A C 1
ATOM 1355 O O . GLN A 1 172 ? 5.223 7.866 -4.870 1.00 90.56 172 GLN A O 1
ATOM 1360 N N . LEU A 1 173 ? 3.089 7.986 -4.146 1.00 89.88 173 LEU A N 1
ATOM 1361 C CA . LEU A 1 173 ? 3.027 6.647 -3.574 1.00 89.88 173 LEU A CA 1
ATOM 1362 C C . LEU A 1 173 ? 3.105 5.545 -4.646 1.00 89.88 173 LEU A C 1
ATOM 1364 O O . LEU A 1 173 ? 3.604 4.454 -4.369 1.00 89.88 173 LEU A O 1
ATOM 1368 N N . PHE A 1 174 ? 2.648 5.836 -5.867 1.00 89.50 174 PHE A N 1
ATOM 1369 C CA . PHE A 1 174 ? 2.645 4.906 -6.996 1.00 89.50 174 PHE A CA 1
ATOM 1370 C C . PHE A 1 174 ? 3.667 5.318 -8.061 1.00 89.50 174 PHE A C 1
ATOM 1372 O O . PHE A 1 174 ? 4.007 6.496 -8.187 1.00 89.50 174 PHE A O 1
ATOM 1379 N N . PRO A 1 175 ? 4.195 4.362 -8.847 1.00 87.00 175 PRO A N 1
ATOM 1380 C CA . PRO A 1 175 ? 5.118 4.688 -9.921 1.00 87.00 175 PRO A CA 1
ATOM 1381 C C . PRO A 1 175 ? 4.436 5.610 -10.945 1.00 87.00 175 PRO A C 1
ATOM 1383 O O . PRO A 1 175 ? 3.286 5.359 -11.317 1.00 87.00 175 PRO A O 1
ATOM 1386 N N . PRO A 1 176 ? 5.130 6.652 -11.435 1.00 82.75 176 PRO A N 1
ATOM 1387 C CA . PRO A 1 176 ? 4.553 7.573 -12.403 1.00 82.75 176 PRO A CA 1
ATOM 1388 C C . PRO A 1 176 ? 4.209 6.832 -13.699 1.00 82.75 176 PRO A C 1
ATOM 1390 O O . PRO A 1 176 ? 4.998 6.037 -14.213 1.00 82.75 176 PRO A O 1
ATOM 1393 N N . ILE A 1 177 ? 3.019 7.101 -14.233 1.00 81.88 177 ILE A N 1
ATOM 1394 C CA . ILE A 1 177 ? 2.515 6.452 -15.444 1.00 81.88 177 ILE A CA 1
ATOM 1395 C C . ILE A 1 177 ? 2.699 7.398 -16.626 1.00 81.88 177 ILE A C 1
ATOM 1397 O O . ILE A 1 177 ? 2.164 8.504 -16.638 1.00 81.88 177 ILE A O 1
ATOM 1401 N N . GLN A 1 178 ? 3.424 6.938 -17.644 1.00 73.12 178 GLN A N 1
ATOM 1402 C CA . GLN A 1 178 ? 3.508 7.606 -18.940 1.00 73.12 178 GLN A CA 1
ATOM 1403 C C . GLN A 1 178 ? 2.595 6.879 -19.928 1.00 73.12 178 GLN A C 1
ATOM 1405 O O . GLN A 1 178 ? 2.883 5.751 -20.328 1.00 73.12 178 GLN A O 1
ATOM 1410 N N . ALA A 1 179 ? 1.490 7.517 -20.320 1.00 72.19 179 ALA A N 1
ATOM 1411 C CA . ALA A 1 179 ? 0.472 6.910 -21.183 1.00 72.19 179 ALA A CA 1
ATOM 1412 C C . ALA A 1 179 ? 1.004 6.491 -22.569 1.00 72.19 179 ALA A C 1
ATOM 1414 O O . ALA A 1 179 ? 0.474 5.563 -23.167 1.00 72.19 179 ALA A O 1
ATOM 1415 N N . SER A 1 180 ? 2.066 7.133 -23.061 1.00 73.50 180 SER A N 1
ATOM 1416 C CA . SER A 1 180 ? 2.685 6.846 -24.362 1.00 73.50 180 SER A CA 1
ATOM 1417 C C . SER A 1 180 ? 3.461 5.525 -24.413 1.00 73.50 180 SER A C 1
ATOM 1419 O O . SER A 1 180 ? 3.558 4.919 -25.473 1.00 73.50 180 SER A O 1
ATOM 1421 N N . VAL A 1 181 ? 4.007 5.063 -23.283 1.00 75.06 181 VAL A N 1
ATOM 1422 C CA . VAL A 1 181 ? 4.889 3.874 -23.202 1.00 75.06 181 VAL A CA 1
ATOM 1423 C C . VAL A 1 181 ? 4.212 2.713 -22.446 1.00 75.06 181 VAL A C 1
ATOM 1425 O O . VAL A 1 181 ? 4.696 1.579 -22.401 1.00 75.06 181 VAL A O 1
ATOM 1428 N N . ALA A 1 182 ? 3.061 2.987 -21.838 1.00 74.12 182 ALA A N 1
ATOM 1429 C CA . ALA A 1 182 ? 2.299 2.089 -20.987 1.00 74.12 182 ALA A CA 1
ATOM 1430 C C . ALA A 1 182 ? 1.666 0.915 -21.766 1.00 74.12 182 ALA A C 1
ATOM 1432 O O . ALA A 1 182 ? 0.694 1.076 -22.497 1.00 74.12 182 ALA A O 1
ATOM 1433 N N . LYS A 1 183 ? 2.161 -0.312 -21.546 1.00 78.25 183 LYS A N 1
ATOM 1434 C CA . LYS A 1 183 ? 1.521 -1.539 -22.059 1.00 78.25 183 LYS A CA 1
ATOM 1435 C C . LYS A 1 183 ? 0.274 -1.881 -21.238 1.00 78.25 183 LYS A C 1
ATOM 1437 O O . LYS A 1 183 ? 0.389 -2.124 -20.038 1.00 78.25 183 LYS A O 1
ATOM 1442 N N . ILE A 1 184 ? -0.882 -2.024 -21.892 1.00 77.12 184 ILE A N 1
ATOM 1443 C CA . ILE A 1 184 ? -2.176 -2.352 -21.250 1.00 77.12 184 ILE A CA 1
ATOM 1444 C C . ILE A 1 184 ? -2.088 -3.641 -20.414 1.00 77.12 184 ILE A C 1
ATOM 1446 O O . ILE A 1 184 ? -2.589 -3.689 -19.296 1.00 77.12 184 ILE A O 1
ATOM 1450 N N . LYS A 1 185 ? -1.345 -4.653 -20.889 1.00 78.19 185 LYS A N 1
ATOM 1451 C CA . LYS A 1 185 ? -1.139 -5.933 -20.177 1.00 78.19 185 LYS A CA 1
ATOM 1452 C C . LYS A 1 185 ? -0.533 -5.783 -18.770 1.00 78.19 185 LYS A C 1
ATOM 1454 O O . LYS A 1 185 ? -0.684 -6.692 -17.956 1.00 78.19 185 LYS A O 1
ATOM 1459 N N . LYS A 1 186 ? 0.154 -4.667 -18.482 1.00 79.12 186 LYS A N 1
ATOM 1460 C CA . LYS A 1 186 ? 0.751 -4.371 -17.169 1.00 79.12 186 LYS A CA 1
ATOM 1461 C C . LYS A 1 186 ? -0.292 -3.921 -16.144 1.00 79.12 186 LYS A C 1
ATOM 1463 O O . LYS A 1 186 ? -0.029 -4.018 -14.955 1.00 79.12 186 LYS A O 1
ATOM 1468 N N . TYR A 1 187 ? -1.453 -3.438 -16.572 1.00 82.62 187 TYR A N 1
ATOM 1469 C CA . TYR A 1 187 ? -2.437 -2.836 -15.681 1.00 82.62 187 TYR A CA 1
ATOM 1470 C C . TYR A 1 187 ? -3.638 -3.753 -15.501 1.00 82.62 187 TYR A C 1
ATOM 1472 O O . TYR A 1 187 ? -4.615 -3.694 -16.240 1.00 82.62 187 TYR A O 1
ATOM 1480 N N . ARG A 1 188 ? -3.548 -4.622 -14.493 1.00 85.19 188 ARG A N 1
ATOM 1481 C CA . ARG A 1 188 ? -4.628 -5.545 -14.113 1.00 85.19 188 ARG A CA 1
ATOM 1482 C C . ARG A 1 188 ? -5.411 -5.082 -12.892 1.00 85.19 188 ARG A C 1
ATOM 1484 O O . ARG A 1 188 ? -6.408 -5.698 -12.533 1.00 85.19 188 ARG A O 1
ATOM 1491 N N . ARG A 1 189 ? -4.955 -4.020 -12.229 1.00 87.75 189 ARG A N 1
ATOM 1492 C CA . ARG A 1 189 ? -5.529 -3.515 -10.981 1.00 87.75 189 ARG A CA 1
ATOM 1493 C C . ARG A 1 189 ? -5.665 -2.007 -11.030 1.00 87.75 189 ARG A C 1
ATOM 1495 O O . ARG A 1 189 ? -4.812 -1.337 -11.611 1.00 87.75 189 ARG A O 1
ATOM 1502 N N . ALA A 1 190 ? -6.704 -1.493 -10.394 1.00 89.38 190 ALA A N 1
ATOM 1503 C CA . ALA A 1 190 ? -6.917 -0.074 -10.173 1.00 89.38 190 ALA A CA 1
ATOM 1504 C C . ALA A 1 190 ? -7.233 0.183 -8.700 1.00 89.38 190 ALA A C 1
ATOM 1506 O O . ALA A 1 190 ? -7.804 -0.658 -8.016 1.00 89.38 190 ALA A O 1
ATOM 1507 N N . LEU A 1 191 ? -6.836 1.347 -8.217 1.00 90.75 191 LEU A N 1
ATOM 1508 C CA . LEU A 1 191 ? -7.117 1.854 -6.893 1.00 90.75 191 LEU A CA 1
ATOM 1509 C C . LEU A 1 191 ? -7.787 3.210 -7.077 1.00 90.75 191 LEU A C 1
ATOM 1511 O O . LEU A 1 191 ? -7.158 4.159 -7.543 1.00 90.75 191 LEU A O 1
ATOM 1515 N N . LEU A 1 192 ? -9.072 3.266 -6.762 1.00 91.31 192 LEU A N 1
ATOM 1516 C CA . LEU A 1 192 ? -9.880 4.468 -6.800 1.00 91.31 192 LEU A CA 1
ATOM 1517 C C . LEU A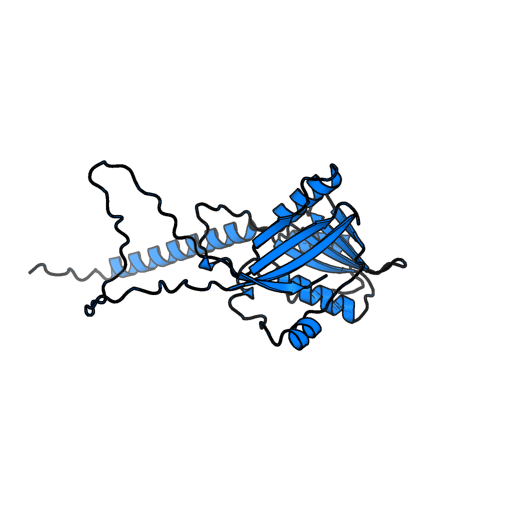 1 192 ? -9.863 5.114 -5.420 1.00 91.31 192 LEU A C 1
ATOM 1519 O O . LEU A 1 192 ? -10.261 4.493 -4.439 1.00 91.31 192 LEU A O 1
ATOM 1523 N N . PHE A 1 193 ? -9.443 6.369 -5.370 1.00 91.06 193 PHE A N 1
ATOM 1524 C CA . PHE A 1 193 ? -9.753 7.251 -4.259 1.00 91.06 193 PHE A CA 1
ATOM 1525 C C . PHE A 1 193 ? -10.874 8.177 -4.695 1.00 91.06 193 PHE A C 1
ATOM 1527 O O . PHE A 1 193 ? -10.728 8.892 -5.692 1.00 91.06 193 PHE A O 1
ATOM 1534 N N . ASN A 1 194 ? -11.971 8.169 -3.953 1.00 91.69 194 ASN A N 1
ATOM 1535 C CA . ASN A 1 194 ? -13.093 9.064 -4.166 1.00 91.69 194 ASN A CA 1
ATOM 1536 C C . ASN A 1 194 ? -13.185 10.026 -2.985 1.00 91.69 194 ASN A C 1
ATOM 1538 O O . ASN A 1 194 ? -13.322 9.579 -1.853 1.00 91.69 194 ASN A O 1
ATOM 1542 N N . TYR A 1 195 ? -13.068 11.323 -3.248 1.00 90.56 195 TYR A N 1
ATOM 1543 C CA . TYR A 1 195 ? -13.301 12.353 -2.245 1.00 90.56 195 TYR A CA 1
ATOM 1544 C C . TYR A 1 195 ? -14.704 12.923 -2.416 1.00 90.56 195 TYR A C 1
ATOM 1546 O O . TYR A 1 195 ? -15.030 13.418 -3.499 1.00 90.56 195 TYR A O 1
ATOM 1554 N N . ASP A 1 196 ? -15.492 12.873 -1.348 1.00 89.50 196 ASP A N 1
ATOM 1555 C CA . ASP A 1 196 ? -16.776 13.553 -1.264 1.00 89.50 196 ASP A CA 1
ATOM 1556 C C . ASP A 1 196 ? -16.643 14.845 -0.447 1.00 89.50 196 ASP A C 1
ATOM 1558 O O . ASP A 1 196 ? -16.098 14.862 0.656 1.00 89.50 196 ASP A O 1
ATOM 1562 N N . LYS A 1 197 ? -17.136 15.948 -1.016 1.00 86.25 197 LYS A N 1
ATOM 1563 C CA . LYS A 1 197 ? -17.033 17.288 -0.431 1.00 86.25 197 LYS A CA 1
ATOM 1564 C C . LYS A 1 197 ? -18.063 17.513 0.676 1.00 86.25 197 LYS A C 1
ATOM 1566 O O . LYS A 1 197 ? -17.815 18.331 1.556 1.00 86.25 197 LYS A O 1
ATOM 1571 N N . GLU A 1 198 ? -19.213 16.844 0.615 1.00 87.12 198 GLU A N 1
ATOM 1572 C CA . GLU A 1 198 ? -20.291 17.054 1.588 1.00 87.12 198 GLU A CA 1
ATOM 1573 C C . GLU A 1 198 ? -19.978 16.370 2.919 1.00 87.12 198 GLU A C 1
ATOM 1575 O O . GLU A 1 198 ? -20.167 16.959 3.982 1.00 87.12 198 GLU A O 1
ATOM 1580 N N . THR A 1 199 ? -19.445 15.150 2.854 1.00 85.12 199 THR A N 1
ATOM 1581 C CA . THR A 1 199 ? -19.098 14.344 4.031 1.00 85.12 199 THR A CA 1
ATOM 1582 C C . THR A 1 199 ? -17.648 14.515 4.494 1.00 85.12 199 THR A C 1
ATOM 1584 O O . THR A 1 199 ? -17.306 14.068 5.588 1.00 85.12 199 THR A O 1
ATOM 1587 N N . ASP A 1 200 ? -16.794 15.151 3.682 1.00 85.12 200 ASP A N 1
ATOM 1588 C CA . ASP A 1 200 ? -15.335 15.245 3.873 1.00 85.12 200 ASP A CA 1
ATOM 1589 C C . ASP A 1 200 ? -14.658 13.869 4.050 1.00 85.12 200 ASP A C 1
ATOM 1591 O O . ASP A 1 200 ? -13.623 13.723 4.705 1.00 85.12 200 ASP A O 1
ATOM 1595 N N . MET A 1 201 ? -15.252 12.830 3.454 1.00 87.06 201 MET A N 1
ATOM 1596 C CA . MET A 1 201 ? -14.749 11.462 3.513 1.00 87.06 201 MET A CA 1
ATOM 1597 C C . MET A 1 201 ? -13.994 11.090 2.238 1.00 87.06 201 MET A C 1
ATOM 1599 O O . MET A 1 201 ? -14.317 11.507 1.122 1.00 87.06 201 MET A O 1
ATOM 1603 N N . VAL A 1 202 ? -12.958 10.269 2.416 1.00 89.06 202 VAL A N 1
ATOM 1604 C CA . VAL A 1 202 ? -12.205 9.668 1.316 1.00 89.06 202 VAL A CA 1
ATOM 1605 C C . VAL A 1 202 ? -12.488 8.178 1.305 1.00 89.06 202 VAL A C 1
ATOM 1607 O O . VAL A 1 202 ? -12.032 7.457 2.189 1.00 89.06 202 VAL A O 1
ATOM 1610 N N . GLU A 1 203 ? -13.175 7.708 0.272 1.00 91.00 203 GLU A N 1
ATOM 1611 C CA . GLU A 1 203 ? -13.365 6.281 0.045 1.00 91.00 203 GLU A CA 1
ATOM 1612 C C . GLU A 1 203 ? -12.191 5.711 -0.751 1.00 91.00 203 GLU A C 1
ATOM 1614 O O . GLU A 1 203 ? -11.784 6.264 -1.780 1.00 91.00 203 GLU A O 1
ATOM 1619 N N . LEU A 1 204 ? -11.679 4.564 -0.310 1.00 89.44 204 LEU A N 1
ATOM 1620 C CA . LEU A 1 204 ? -10.655 3.805 -1.016 1.00 89.44 204 LEU A CA 1
ATOM 1621 C C . LEU A 1 204 ? -11.281 2.529 -1.583 1.00 89.44 204 LEU A C 1
ATOM 1623 O O . LEU A 1 204 ? -11.781 1.679 -0.864 1.00 89.44 204 LEU A O 1
ATOM 1627 N N . ARG A 1 205 ? -11.244 2.340 -2.899 1.00 88.81 205 ARG A N 1
ATOM 1628 C CA . ARG A 1 205 ? -11.774 1.123 -3.530 1.00 88.81 205 ARG A CA 1
ATOM 1629 C C . ARG A 1 205 ? -10.733 0.503 -4.435 1.00 88.81 205 ARG A C 1
ATOM 1631 O O . ARG A 1 205 ? -10.108 1.182 -5.245 1.00 88.81 205 ARG A O 1
ATOM 1638 N N . HIS A 1 206 ? -10.521 -0.797 -4.294 1.00 85.94 206 HIS A N 1
ATOM 1639 C CA . HIS A 1 206 ? -9.573 -1.537 -5.111 1.00 85.94 206 HIS A CA 1
ATOM 1640 C C . HIS A 1 206 ? -10.343 -2.342 -6.152 1.00 85.94 206 HIS A C 1
ATOM 1642 O O . HIS A 1 206 ? -11.336 -2.978 -5.846 1.00 85.94 206 HIS A O 1
ATOM 1648 N N . TYR A 1 207 ? -9.892 -2.339 -7.396 1.00 86.50 207 TYR A N 1
ATOM 1649 C CA . TYR A 1 207 ? -10.576 -2.996 -8.498 1.00 86.50 207 TYR A CA 1
ATOM 1650 C C . TYR A 1 207 ? -9.625 -3.880 -9.271 1.00 86.50 207 TYR A C 1
ATOM 1652 O O . TYR A 1 207 ? -8.469 -3.529 -9.509 1.00 86.50 207 TYR A O 1
ATOM 1660 N N . VAL A 1 208 ? -10.136 -5.026 -9.710 1.00 85.00 208 VAL A N 1
ATOM 1661 C CA . VAL A 1 208 ? -9.446 -5.849 -10.700 1.00 85.00 208 VAL A CA 1
ATOM 1662 C C . VAL A 1 208 ? -10.025 -5.523 -12.065 1.00 85.00 208 VAL A C 1
ATOM 1664 O O . VAL A 1 208 ? -11.235 -5.569 -12.281 1.00 85.00 208 VAL A O 1
ATOM 1667 N N . ILE A 1 209 ? -9.133 -5.174 -12.982 1.00 84.50 209 ILE A N 1
ATOM 1668 C CA . ILE A 1 209 ? -9.445 -4.864 -14.368 1.00 84.50 209 ILE A CA 1
ATOM 1669 C C . ILE A 1 209 ? -9.543 -6.180 -15.125 1.00 84.50 209 ILE A C 1
ATOM 1671 O O . ILE A 1 209 ? -8.566 -6.925 -15.226 1.00 84.50 209 ILE A O 1
ATOM 1675 N N . ARG A 1 210 ? -10.718 -6.446 -15.696 1.00 80.00 210 ARG A N 1
ATOM 1676 C CA . ARG A 1 210 ? -10.879 -7.499 -16.698 1.00 80.00 210 ARG A CA 1
ATOM 1677 C C . ARG A 1 210 ? -11.059 -6.853 -18.058 1.00 80.00 210 ARG A C 1
ATOM 1679 O O . ARG A 1 210 ? -12.000 -6.087 -18.271 1.00 80.00 210 ARG A O 1
ATOM 1686 N N . VAL A 1 211 ? -10.142 -7.170 -18.962 1.00 77.12 211 VAL A N 1
ATOM 1687 C CA . VAL A 1 211 ? -10.295 -6.843 -20.375 1.00 77.12 211 VAL A CA 1
ATOM 1688 C C . VAL A 1 211 ? -11.292 -7.840 -20.947 1.00 77.12 211 VAL A C 1
ATOM 1690 O O . VAL A 1 211 ? -11.158 -9.046 -20.738 1.00 77.12 211 VAL A O 1
ATOM 1693 N N . ARG A 1 212 ? -12.330 -7.327 -21.598 1.00 76.06 212 ARG A N 1
ATOM 1694 C CA . ARG A 1 212 ? -13.191 -8.131 -22.456 1.00 76.06 212 ARG A CA 1
ATOM 1695 C C . ARG A 1 212 ? -12.830 -7.765 -23.879 1.00 76.06 212 ARG A C 1
ATOM 1697 O O . ARG A 1 212 ? -12.878 -6.586 -24.227 1.00 76.06 212 ARG A O 1
ATOM 1704 N N . ASP A 1 213 ? -12.482 -8.765 -24.668 1.00 72.19 213 ASP A N 1
ATOM 1705 C CA . ASP A 1 213 ? -12.331 -8.571 -26.098 1.00 72.19 213 ASP A CA 1
ATOM 1706 C C . ASP A 1 213 ? -13.734 -8.367 -26.664 1.00 72.19 213 ASP A C 1
ATOM 1708 O O . ASP A 1 213 ? -14.632 -9.191 -26.472 1.00 72.19 213 ASP A O 1
ATOM 1712 N N . SER A 1 214 ? -13.960 -7.216 -27.291 1.00 64.75 214 SER A N 1
ATOM 1713 C CA . SER A 1 214 ? -15.176 -6.995 -28.057 1.00 64.75 214 SER A CA 1
ATOM 1714 C C . SER A 1 214 ? -15.093 -7.907 -29.274 1.00 64.75 214 SER A C 1
ATOM 1716 O O . SER A 1 214 ? -14.394 -7.575 -30.232 1.00 64.75 214 SER A O 1
ATOM 1718 N N . LYS A 1 215 ? -15.770 -9.060 -29.234 1.00 52.00 215 LYS A N 1
ATOM 1719 C CA . LYS A 1 215 ? -16.093 -9.771 -30.469 1.00 52.00 215 LYS A CA 1
ATOM 1720 C C . LYS A 1 215 ? -16.902 -8.789 -31.313 1.00 52.00 215 LYS A C 1
ATOM 1722 O O . LYS A 1 215 ? -17.956 -8.335 -30.871 1.00 52.00 215 LYS A O 1
ATOM 1727 N N . ARG A 1 216 ? -16.362 -8.387 -32.462 1.00 48.16 216 ARG A N 1
ATOM 1728 C CA . ARG A 1 216 ? -17.197 -7.843 -33.528 1.00 48.16 216 ARG A CA 1
ATOM 1729 C C . ARG A 1 216 ? -18.101 -9.004 -33.927 1.00 48.16 216 ARG A C 1
ATOM 1731 O O . ARG A 1 216 ? -17.607 -10.101 -34.164 1.00 48.16 216 ARG A O 1
ATOM 1738 N N . GLU A 1 217 ? -19.409 -8.812 -33.853 1.00 42.78 217 GLU A N 1
ATOM 1739 C CA . GLU A 1 217 ? -20.322 -9.696 -34.567 1.00 42.78 217 GLU A CA 1
ATOM 1740 C C . GLU A 1 217 ? -20.069 -9.405 -36.045 1.00 42.78 217 GLU A C 1
ATOM 1742 O O . GLU A 1 217 ? -20.518 -8.391 -36.579 1.00 42.78 217 GLU A O 1
ATOM 1747 N N . ASP A 1 218 ? -19.206 -10.216 -36.651 1.00 43.44 218 ASP A N 1
ATOM 1748 C CA . ASP A 1 218 ? -18.942 -10.165 -38.077 1.00 43.44 218 ASP A CA 1
ATOM 1749 C C . ASP A 1 218 ? -20.226 -10.616 -38.786 1.00 43.44 218 ASP A C 1
ATOM 1751 O O . ASP A 1 218 ? -20.681 -11.749 -38.623 1.00 43.44 218 ASP A O 1
ATOM 1755 N N . ILE A 1 219 ? -20.836 -9.697 -39.538 1.00 43.84 219 ILE A N 1
ATOM 1756 C CA . ILE A 1 219 ? -21.792 -10.042 -40.590 1.00 43.84 219 ILE A CA 1
ATOM 1757 C C . ILE A 1 219 ? -21.042 -10.959 -41.561 1.00 43.84 219 ILE A C 1
ATOM 1759 O O . ILE A 1 219 ? -19.945 -10.624 -42.005 1.00 43.84 219 ILE A O 1
ATOM 1763 N N . GLU A 1 220 ? -21.635 -12.122 -41.816 1.00 36.72 220 GLU A N 1
ATOM 1764 C CA . GLU A 1 220 ? -21.098 -13.247 -42.580 1.00 36.72 220 GLU A CA 1
ATOM 1765 C C . GLU A 1 220 ? -20.277 -12.850 -43.818 1.00 36.72 220 GLU A C 1
ATOM 1767 O O . GLU A 1 220 ? -20.716 -12.085 -44.677 1.00 36.72 220 GLU A O 1
ATOM 1772 N N . GLY A 1 221 ? -19.101 -13.467 -43.940 1.00 29.77 221 GLY A N 1
ATOM 1773 C CA . GLY A 1 221 ? -18.272 -13.429 -45.137 1.00 29.77 221 GLY A CA 1
ATOM 1774 C C . GLY A 1 221 ? -17.093 -14.391 -45.021 1.00 29.77 221 GLY A C 1
ATOM 1775 O O . GLY A 1 221 ? -16.082 -14.056 -44.416 1.00 29.77 221 GLY A O 1
ATOM 1776 N N . ASN A 1 222 ? -17.254 -15.589 -45.589 1.00 29.86 222 ASN A N 1
ATOM 1777 C CA . ASN A 1 222 ? -16.238 -16.631 -45.787 1.00 29.86 222 ASN A CA 1
ATOM 1778 C C . ASN A 1 222 ? -14.840 -16.101 -46.170 1.00 29.86 222 ASN A C 1
ATOM 1780 O O . ASN A 1 222 ? -14.730 -15.287 -47.087 1.00 29.86 222 ASN A O 1
ATOM 1784 N N . ASN A 1 223 ? -13.782 -16.667 -45.576 1.00 29.56 223 ASN A N 1
ATOM 1785 C CA . ASN A 1 223 ? -12.766 -17.496 -46.257 1.00 29.56 223 ASN A CA 1
ATOM 1786 C C . ASN A 1 223 ? -11.578 -17.833 -45.330 1.00 29.56 223 ASN A C 1
ATOM 1788 O O . ASN A 1 223 ? -11.318 -17.155 -44.340 1.00 29.56 223 ASN A O 1
ATOM 1792 N N . GLU A 1 224 ? -10.925 -18.935 -45.685 1.00 33.09 224 GLU A N 1
ATOM 1793 C CA . GLU A 1 224 ? -10.027 -19.811 -44.926 1.00 33.09 224 GLU A CA 1
ATOM 1794 C C . GLU A 1 224 ? -8.644 -19.231 -44.544 1.00 33.09 224 GLU A C 1
ATOM 1796 O O . GLU A 1 224 ? -8.100 -18.356 -45.213 1.00 33.09 224 GLU A O 1
ATOM 1801 N N . ASP A 1 225 ? -8.119 -19.789 -43.445 1.00 34.62 225 ASP A N 1
ATOM 1802 C CA . ASP A 1 225 ? -6.735 -19.997 -42.984 1.00 34.62 225 ASP A CA 1
ATOM 1803 C C . ASP A 1 225 ? -5.563 -19.223 -43.625 1.00 34.62 225 ASP A C 1
ATOM 1805 O O . ASP A 1 225 ? -5.216 -19.437 -44.779 1.00 34.62 225 ASP A O 1
ATOM 1809 N N . GLU A 1 226 ? -4.801 -18.491 -42.794 1.00 32.84 226 GLU A N 1
ATOM 1810 C CA . GLU A 1 226 ? -3.328 -18.423 -42.883 1.00 32.84 226 GLU A CA 1
ATOM 1811 C C . GLU A 1 226 ? -2.707 -17.935 -41.549 1.00 32.84 226 GLU A C 1
ATOM 1813 O O . GLU A 1 226 ? -2.889 -16.793 -41.124 1.00 32.84 226 GLU A O 1
ATOM 1818 N N . GLU A 1 227 ? -1.915 -18.793 -40.893 1.00 42.19 227 GLU A N 1
ATOM 1819 C CA . GLU A 1 227 ? -0.960 -18.399 -39.847 1.00 42.19 227 GLU A CA 1
ATOM 1820 C C . GLU A 1 227 ? 0.174 -17.560 -40.462 1.00 42.19 227 GLU A C 1
ATOM 1822 O O . GLU A 1 227 ? 1.011 -18.103 -41.185 1.00 42.19 227 GLU A O 1
ATOM 1827 N N . LYS A 1 228 ? 0.270 -16.258 -40.144 1.00 32.00 228 LYS A N 1
ATOM 1828 C CA . LYS A 1 228 ? 1.491 -15.458 -40.370 1.00 32.00 228 LYS A CA 1
ATOM 1829 C C . LYS A 1 228 ? 1.750 -14.461 -39.238 1.00 32.00 228 LYS A C 1
ATOM 1831 O O . LYS A 1 228 ? 0.857 -13.795 -38.728 1.00 32.00 228 LYS A O 1
ATOM 1836 N N . GLU A 1 229 ? 3.021 -14.394 -38.859 1.00 31.08 229 GLU A N 1
ATOM 1837 C CA . GLU A 1 229 ? 3.627 -13.563 -37.819 1.00 31.08 229 GLU A CA 1
ATOM 1838 C C . GLU A 1 229 ? 3.211 -12.078 -37.900 1.00 31.08 229 GLU A C 1
ATOM 1840 O O . GLU A 1 229 ? 3.400 -11.421 -38.925 1.00 31.08 229 GLU A O 1
ATOM 1845 N N . GLU A 1 230 ? 2.723 -11.501 -36.793 1.00 33.94 230 GLU A N 1
ATOM 1846 C CA . GLU A 1 230 ? 2.434 -10.063 -36.702 1.00 33.94 230 GLU A CA 1
ATOM 1847 C C . GLU A 1 230 ? 3.732 -9.230 -36.701 1.00 33.94 230 GLU A C 1
ATOM 1849 O O . GLU A 1 230 ? 4.284 -8.859 -35.661 1.00 33.94 230 GLU A O 1
ATOM 1854 N N . LYS A 1 231 ? 4.200 -8.852 -37.893 1.00 30.20 231 LYS A N 1
ATOM 1855 C CA . LYS A 1 231 ? 4.827 -7.540 -38.087 1.00 30.20 231 LYS A CA 1
ATOM 1856 C C . LYS A 1 231 ? 3.723 -6.544 -38.417 1.00 30.20 231 LYS A C 1
ATOM 1858 O O . LYS A 1 231 ? 3.166 -6.573 -39.508 1.00 30.20 231 LYS A O 1
ATOM 1863 N N . VAL A 1 232 ? 3.433 -5.640 -37.484 1.00 36.16 232 VAL A N 1
ATOM 1864 C CA . VAL A 1 232 ? 2.513 -4.519 -37.714 1.00 36.16 232 VAL A CA 1
ATOM 1865 C C . VAL A 1 232 ? 3.177 -3.535 -38.680 1.00 36.16 232 VAL A C 1
ATOM 1867 O O . VAL A 1 232 ? 3.959 -2.680 -38.268 1.00 36.16 232 VAL A O 1
ATOM 1870 N N . VAL A 1 233 ? 2.894 -3.670 -39.975 1.00 35.72 233 VAL A N 1
ATOM 1871 C CA . VAL A 1 233 ? 3.098 -2.593 -40.951 1.00 35.72 233 VAL A CA 1
ATOM 1872 C C . VAL A 1 233 ? 1.752 -1.899 -41.126 1.00 35.72 233 VAL A C 1
ATOM 1874 O O . VAL A 1 233 ? 0.775 -2.517 -41.539 1.00 35.72 233 VAL A O 1
ATOM 1877 N N . LEU A 1 234 ? 1.695 -0.620 -40.755 1.00 32.69 234 LEU A N 1
ATOM 1878 C CA . LEU A 1 234 ? 0.496 0.210 -40.864 1.00 32.69 234 LEU A CA 1
ATOM 1879 C C . LEU A 1 234 ? 0.179 0.479 -42.350 1.00 32.69 234 LEU A C 1
ATOM 1881 O O . LEU A 1 234 ? 1.078 0.916 -43.074 1.00 32.69 234 LEU A O 1
ATOM 1885 N N . PRO A 1 235 ? -1.059 0.262 -42.832 1.00 36.81 235 PRO A N 1
ATOM 1886 C CA . PRO A 1 235 ? -1.427 0.626 -44.195 1.00 36.81 235 PRO A CA 1
ATOM 1887 C C . PRO A 1 235 ? -1.601 2.148 -44.323 1.00 36.81 235 PRO A C 1
ATOM 1889 O O . PRO A 1 235 ? -2.246 2.795 -43.497 1.00 36.81 235 PRO A O 1
ATOM 1892 N N . VAL A 1 236 ? -1.025 2.722 -45.382 1.00 37.31 236 VAL A N 1
ATOM 1893 C CA . VAL A 1 236 ? -1.055 4.161 -45.689 1.00 37.31 236 VAL A CA 1
ATOM 1894 C C . VAL A 1 236 ? -2.108 4.426 -46.771 1.00 37.31 236 VAL A C 1
ATOM 1896 O O . VAL A 1 236 ? -2.054 3.826 -47.843 1.00 37.31 236 VAL A O 1
ATOM 1899 N N . ASN A 1 237 ? -3.050 5.345 -46.532 1.00 40.47 237 ASN A N 1
ATOM 1900 C CA . ASN A 1 237 ? -3.970 5.822 -47.574 1.00 40.47 237 ASN A CA 1
ATOM 1901 C C . ASN A 1 237 ? -3.265 6.790 -48.543 1.00 40.47 237 ASN A C 1
ATOM 1903 O O . ASN A 1 237 ? -2.348 7.513 -48.151 1.00 40.47 237 ASN A O 1
ATOM 1907 N N . LYS A 1 238 ? -3.750 6.869 -49.795 1.00 50.62 238 LYS A N 1
ATOM 1908 C CA . LYS A 1 238 ? -3.181 7.616 -50.949 1.00 50.62 238 LYS A CA 1
ATOM 1909 C C . LYS A 1 238 ? -2.988 9.145 -50.773 1.00 50.62 238 LYS A C 1
ATOM 1911 O O . LYS A 1 238 ? -2.641 9.821 -51.732 1.00 50.62 238 LYS A O 1
ATOM 1916 N N . MET A 1 239 ? -3.177 9.695 -49.572 1.00 48.88 239 MET A N 1
ATOM 1917 C CA . MET A 1 239 ? -2.957 11.110 -49.229 1.00 48.88 239 MET A CA 1
ATOM 1918 C C . MET A 1 239 ? -1.985 11.337 -48.052 1.00 48.88 239 MET A C 1
ATOM 1920 O O . MET A 1 239 ? -1.894 12.452 -47.543 1.00 48.88 239 MET A O 1
ATOM 1924 N N . GLY A 1 240 ? -1.240 10.317 -47.608 1.00 44.41 240 GLY A N 1
ATOM 1925 C CA . GLY A 1 240 ? -0.066 10.513 -46.741 1.00 44.41 240 GLY A CA 1
ATOM 1926 C C . GLY A 1 240 ? -0.334 11.073 -45.336 1.00 44.41 240 GLY A C 1
ATOM 1927 O O . GLY A 1 240 ? 0.583 11.605 -44.717 1.00 44.41 240 GLY A O 1
ATOM 1928 N N . LYS A 1 241 ? -1.561 10.965 -44.812 1.00 39.69 241 LYS A N 1
ATOM 1929 C CA . LYS A 1 241 ? -1.878 11.283 -43.409 1.00 39.69 241 LYS A CA 1
ATOM 1930 C C . LYS A 1 241 ? -2.288 10.016 -42.660 1.00 39.69 241 LYS A C 1
ATOM 1932 O O . LYS A 1 241 ? -3.154 9.276 -43.121 1.00 39.69 241 LYS A O 1
ATOM 1937 N N . GLU A 1 242 ? -1.644 9.777 -41.520 1.00 39.50 242 GLU A N 1
ATOM 1938 C CA . GLU A 1 242 ? -1.884 8.633 -40.636 1.00 39.50 242 GLU A CA 1
ATOM 1939 C C . GLU A 1 242 ? -3.264 8.751 -39.964 1.00 39.50 242 GLU A C 1
ATOM 1941 O O . GLU A 1 242 ? -3.506 9.655 -39.163 1.00 39.50 242 GLU A O 1
ATOM 1946 N N . ASN A 1 243 ? -4.181 7.829 -40.276 1.00 31.91 243 ASN A N 1
ATOM 1947 C CA . ASN A 1 243 ? -5.437 7.680 -39.542 1.00 31.91 243 ASN A CA 1
ATOM 1948 C C . ASN A 1 243 ? -5.149 6.961 -38.218 1.00 31.91 243 ASN A C 1
ATOM 1950 O O . ASN A 1 243 ? -4.991 5.743 -38.177 1.00 31.91 243 ASN A O 1
ATOM 1954 N N . ILE A 1 244 ? -5.092 7.713 -37.118 1.00 35.59 244 ILE A N 1
ATOM 1955 C CA . ILE A 1 244 ? -5.000 7.156 -35.764 1.00 35.59 244 ILE A CA 1
ATOM 1956 C C . ILE A 1 244 ? -6.398 6.690 -35.337 1.00 35.59 244 ILE A C 1
ATOM 1958 O O . ILE A 1 244 ? -7.073 7.320 -34.520 1.00 35.59 244 ILE A O 1
ATOM 1962 N N . GLU A 1 245 ? -6.857 5.577 -35.904 1.00 31.84 245 GLU A N 1
ATOM 1963 C CA . GLU A 1 245 ? -8.066 4.902 -35.441 1.00 31.84 245 GLU A CA 1
ATOM 1964 C C . GLU A 1 245 ? -7.709 4.084 -34.190 1.00 31.84 245 GLU A C 1
ATOM 1966 O O . GLU A 1 245 ? -7.287 2.930 -34.238 1.00 31.84 245 GLU A O 1
ATOM 1971 N N . LYS A 1 246 ? -7.770 4.740 -33.025 1.00 31.66 246 LYS A N 1
ATOM 1972 C CA . LYS A 1 246 ? -7.484 4.106 -31.731 1.00 31.66 246 LYS A CA 1
ATOM 1973 C C . LYS A 1 246 ? -8.511 3.001 -31.479 1.00 31.66 246 LYS A C 1
ATOM 1975 O O . LYS A 1 246 ? -9.662 3.305 -31.168 1.00 31.66 246 LYS A O 1
ATOM 1980 N N . GLN A 1 247 ? -8.085 1.738 -31.537 1.00 27.19 247 GLN A N 1
ATOM 1981 C CA . GLN A 1 247 ? -8.824 0.613 -30.960 1.00 27.19 247 GLN A CA 1
ATOM 1982 C C . GLN A 1 247 ? -9.170 0.945 -29.498 1.00 27.19 247 GLN A C 1
ATOM 1984 O O . GLN A 1 247 ? -8.296 1.008 -28.632 1.00 27.19 247 GLN A O 1
ATOM 1989 N N . LYS A 1 248 ? -10.448 1.211 -29.215 1.00 27.38 248 LYS A N 1
ATOM 1990 C CA . LYS A 1 248 ? -10.940 1.435 -27.853 1.00 27.38 248 LYS A CA 1
ATOM 1991 C C . LYS A 1 248 ? -11.264 0.081 -27.226 1.00 27.38 248 LYS A C 1
ATOM 1993 O O . LYS A 1 248 ? -12.347 -0.455 -27.419 1.00 27.38 248 LYS A O 1
ATOM 1998 N N . SER A 1 249 ? -10.321 -0.466 -26.465 1.00 24.80 249 SER A N 1
ATOM 1999 C CA . SER A 1 249 ? -10.582 -1.571 -25.540 1.00 24.80 249 SER A CA 1
ATOM 2000 C C . SER A 1 249 ? -11.299 -1.034 -24.297 1.00 24.80 249 SER A C 1
ATOM 2002 O O . SER A 1 249 ? -10.755 -0.172 -23.601 1.00 24.80 249 SER A O 1
ATOM 2004 N N . TYR A 1 250 ? -12.499 -1.530 -23.997 1.00 26.33 250 TYR A N 1
ATOM 2005 C CA . TYR A 1 250 ? -13.239 -1.152 -22.791 1.00 26.33 250 TYR A CA 1
ATOM 2006 C C . TYR A 1 250 ? -12.762 -1.967 -21.581 1.00 26.33 250 TYR A C 1
ATOM 2008 O O . TYR A 1 250 ? -12.617 -3.188 -21.639 1.00 26.33 250 TYR A O 1
ATOM 2016 N N . VAL A 1 251 ? -12.532 -1.280 -20.461 1.00 27.66 251 VAL A N 1
ATOM 2017 C CA . VAL A 1 251 ? -12.109 -1.869 -19.185 1.00 27.66 251 VAL A CA 1
ATOM 2018 C C . VAL A 1 251 ? -13.313 -1.930 -18.250 1.00 27.66 251 VAL A C 1
ATOM 2020 O O . VAL A 1 251 ? -13.863 -0.892 -17.890 1.00 27.66 251 VAL A O 1
ATOM 2023 N N . LYS A 1 252 ? -13.718 -3.135 -17.829 1.00 25.00 252 LYS A N 1
ATOM 2024 C CA . LYS A 1 252 ? -14.718 -3.298 -16.764 1.00 25.00 252 LYS A CA 1
ATOM 2025 C C . LYS A 1 252 ? -13.999 -3.310 -15.412 1.00 25.00 252 LYS A C 1
ATOM 2027 O O . LYS A 1 252 ? -13.155 -4.177 -15.174 1.00 25.00 252 LYS A O 1
ATOM 2032 N N . LEU A 1 253 ? -14.331 -2.353 -14.546 1.00 28.42 253 LEU A N 1
ATOM 2033 C CA . LEU A 1 253 ? -13.913 -2.344 -13.143 1.00 28.42 253 LEU A CA 1
ATOM 2034 C C . LEU A 1 253 ? -14.822 -3.310 -12.370 1.00 28.42 253 LEU A C 1
ATOM 2036 O O . LEU A 1 253 ? -16.042 -3.242 -12.499 1.00 28.42 253 LEU A O 1
ATOM 2040 N N . ILE A 1 254 ? -14.234 -4.258 -11.639 1.00 32.12 254 ILE A N 1
ATOM 2041 C CA . ILE A 1 254 ? -14.963 -5.165 -10.741 1.00 32.12 254 ILE A CA 1
ATOM 2042 C C . ILE A 1 254 ? -14.616 -4.789 -9.305 1.00 32.12 254 ILE A C 1
ATOM 2044 O O . ILE A 1 254 ? -13.427 -4.715 -8.977 1.00 32.12 254 ILE A O 1
ATOM 2048 N N . ASP A 1 255 ? -15.651 -4.587 -8.484 1.00 25.42 255 ASP A N 1
ATOM 2049 C CA . ASP A 1 255 ? -15.553 -4.080 -7.120 1.00 25.42 255 ASP A CA 1
ATOM 2050 C C . ASP A 1 255 ? -14.761 -4.985 -6.158 1.00 25.42 255 ASP A C 1
ATOM 2052 O O . ASP A 1 255 ? -15.102 -6.149 -5.960 1.00 25.42 255 ASP A O 1
ATOM 2056 N N . ILE A 1 256 ? -13.720 -4.446 -5.514 1.00 31.38 256 ILE A N 1
ATOM 2057 C CA . ILE A 1 256 ? -13.195 -4.923 -4.225 1.00 31.38 256 ILE A CA 1
ATOM 2058 C C . ILE A 1 256 ? -13.234 -3.707 -3.293 1.00 31.38 256 ILE A C 1
ATOM 2060 O O . ILE A 1 256 ? -12.309 -2.897 -3.209 1.00 31.38 256 ILE A O 1
ATOM 2064 N N . VAL A 1 257 ? -14.385 -3.550 -2.647 1.00 27.06 257 VAL A N 1
ATOM 2065 C CA . VAL A 1 257 ? -14.656 -2.493 -1.671 1.00 27.06 257 VAL A CA 1
ATOM 2066 C C . VAL A 1 257 ? -13.678 -2.655 -0.509 1.00 27.06 257 VAL A C 1
ATOM 2068 O O . VAL A 1 257 ? -13.666 -3.706 0.106 1.00 27.06 257 VAL A O 1
ATOM 2071 N N . ILE A 1 258 ? -12.846 -1.657 -0.226 1.00 33.25 258 I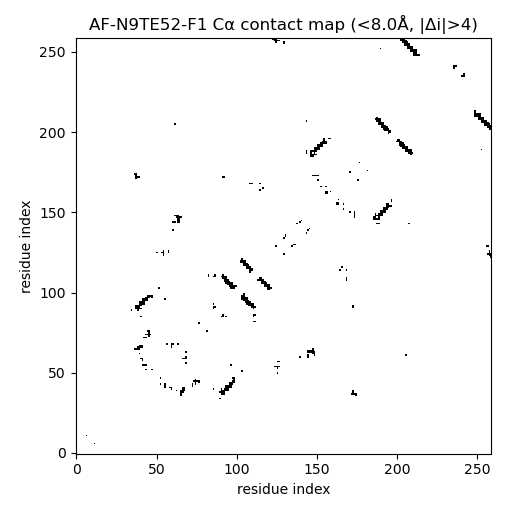LE A N 1
ATOM 2072 C CA . ILE A 1 258 ? -12.237 -1.489 1.102 1.00 33.25 258 ILE A CA 1
ATOM 2073 C C . ILE A 1 258 ? -12.705 -0.112 1.565 1.00 33.25 258 ILE A C 1
ATOM 2075 O O . ILE A 1 258 ? -11.913 0.818 1.649 1.00 33.25 258 ILE A O 1
ATOM 2079 N N . SER A 1 259 ? -14.029 -0.004 1.732 1.00 29.08 259 SER A N 1
ATOM 2080 C CA . SER A 1 259 ? -14.725 1.129 2.362 1.00 29.08 259 SER A CA 1
ATOM 2081 C C . SER A 1 259 ? -13.959 1.576 3.589 1.00 29.08 259 SER A C 1
ATOM 2083 O O . SER A 1 259 ? -13.715 0.636 4.372 1.00 29.08 259 SER A O 1
#
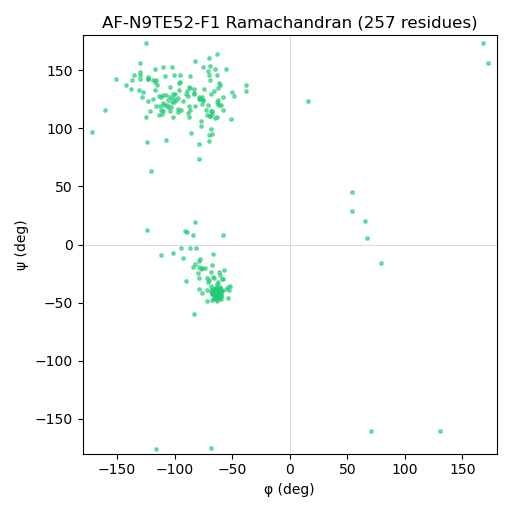
pLDDT: mean 76.09, std 20.41, range [24.8, 93.5]

Radius of gyration: 24.75 Å; Cα contacts (8 Å, |Δi|>4): 336; chains: 1; bounding box: 60×46×74 Å

Sequence (259 aa):
MPKTSKKTYREQRAAKKAAKECKAIKLQNEENEYKKLPKSFVIRRGKIGKSSKALVQDTRFVMLPLTAINLQERPSNTLSDLKFAAMEMCVSHMLIYSNSASGLHLRIGKLPRGPTCLFKVEEYTLRKDIQKSSGIMYPPNSPEMTTSPLLILNGFNQGGEQLKTLRIVLQQLFPPIQASVAKIKKYRRALLFNYDKETDMVELRHYVIRVRDSKREDIEGNNEDEEKEEKVVLPVNKMGKENIEKQKSYVKLIDIVIS

Organism: NCBI:txid885318

Secondary structure (DSSP, 8-state):
--------HHHHHHHHHHHHHHHHHHHHHHHHHHHHS--EEEEEESS--HHHHHHHHHHHHHTTTSB-TT----TT--HHHHHHHHHHTT--EEEEEEEETTEEEEEEEESSS--EEEEE------HHHHHHHH-----TTSHHHHSPPEEEEESTT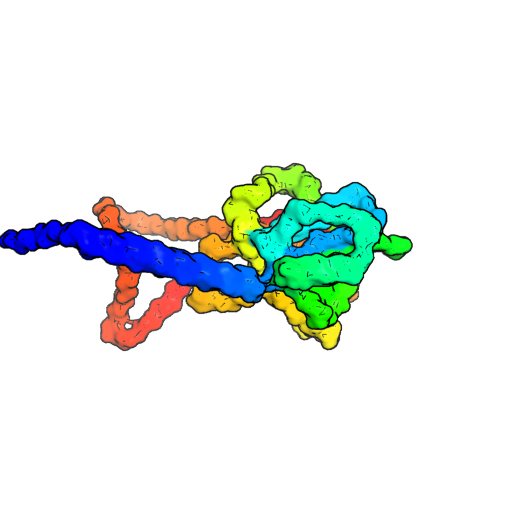SS-HHHHHHHHHHHHHSPPP-TTT--GGG--EEEEEEE-TTT--EEEEEEEEEE---------------------PPPPPTT---------PPEEEEEEEE-

Solvent-accessible surface area (backbone atoms only — not comparable to full-atom values): 15735 Å² total; per-residue (Å²): 133,88,80,82,78,79,77,50,74,69,55,56,52,50,52,53,49,52,53,52,50,53,50,51,54,48,51,53,50,54,52,53,52,59,62,68,45,42,20,38,43,70,46,62,42,48,84,65,56,74,68,60,53,49,45,52,52,48,51,28,58,62,48,15,61,48,30,68,75,83,68,82,75,56,53,83,61,49,72,68,58,53,49,54,55,34,54,75,70,54,34,37,29,40,36,38,38,34,61,53,97,92,43,46,28,43,32,46,30,37,48,96,73,62,69,67,50,77,42,76,55,87,62,78,53,51,65,71,57,51,28,67,72,70,68,58,82,82,59,83,87,34,77,53,39,67,27,52,50,41,83,41,83,40,56,56,84,80,58,59,74,67,40,51,51,47,51,52,53,59,54,56,56,40,70,85,83,54,80,91,77,58,59,69,91,55,55,33,28,35,36,38,39,39,41,42,84,89,78,71,44,74,43,42,35,39,26,48,46,45,80,56,84,79,75,74,85,72,77,88,76,92,81,84,89,80,98,73,84,89,72,91,73,84,87,78,57,102,79,83,64,87,81,84,78,73,84,81,80,59,73,47,78,42,90,42,71,40,69

Foldseek 3Di:
DDDDDDDDPVRVVVVVVVVVVVVVVVVVVVVVVLLVFAAEEQEEEADDDPQVVLVSLVVQLLQPDRYDNPDDDDNPDDPVNVQVVCVVVSHQWYWYWYQDPVGIKIWIAGPDDDDIDIDHDPDFDGLVVLCVVVVDDDDCPHPLSNAHEAEAEEPLVPDDPVSVRVVVSSCSNGGHDDPVVDDPSRHQKYWYWYADPVVRDTFIWIWGKDFDDPDDPDDDDDDDDDDDDDPDDDDDDPPGDDDCPDPDTDIDTDTDGGD

Nearest PDB structures (foldseek):
  8fks-assembly1_NN  TM=8.104E-01  e=5.220E-19  Homo sapiens
  8v84-assembly1_Z  TM=7.743E-01  e=3.102E-18  Saccharomyces cerevisiae BY4741
  8i9t-assembly1_Cg  TM=8.343E-01  e=5.092E-16  Thermochaetoides thermophila DSM 1495
  8fl0-assembly1_ND  TM=7.203E-01  e=1.042E-10  Homo sapiens
  8esq-assembly1_A  TM=7.685E-01  e=5.323E-09  Schizosaccharomyces pombe